Protein 8Q81 (pdb70)

Organism: Photorhabdus laumondii subsp. laumondii (strain DSM 15139 / CIP 105565 / TT01) (NCBI:txid243265)

Secondary structure (P-SEA, 3-state):
cccccccbbbbbcccbbbbbbbbccccccccccccccccccccccccccccccccbbbbbbcccbbbbbbbbccccbbbbccccccccccccccccccccccbbbbbbcccbbbbbbbbccccccccccccccccccccccccccccccccbbbbbccccbbbbbbbccccbbbbcccccccccccccccccccccccbbbbbbccccbbbbbbbccccccccccccccccccccccccccccccbbbbbbccccbbbbbbbccccbbbbcccccccccccccccccccccbbbbbbccccbbbbbbbbccccccccccccccccccccccccccccccccc

Nearest PDB structures (foldseek):
  6t96-assembly1_A  TM=9.972E-01  e=1.946E-55  Photorhabdus laumondii subsp. laumondii TTO1
  6rg2-assembly1_A  TM=9.698E-01  e=6.206E-44  Photorhabdus laumondii subsp. laumondii TTO1
  6fhx-assembly1_A  TM=9.721E-01  e=1.379E-43  Photorhabdus asymbiotica
  6rfz-assembly1_A  TM=9.717E-01  e=2.539E-43  Photorhabdus laumondii subsp. laumondii TTO1
  7b7c-assembly1_A  TM=9.743E-01  e=1.739E-41  Photorhabdus laumondii

B-factor: mean 17.18, std 6.63, range [10.1, 66.61]

Sequence (342 aa):
WTALSGVISSAANNADGRLEVFGVGTNNAVWHNWQTVPNTGSSWSGWHSLNEGATSKPAVHINSDGRLEVFVRGTDNALWHNWQTVPGAGWSGWQSLGGQITSNPVVYINSSDGRLEVFARGADNALWHIWQTAPHAGPWSNWQSLNGVLTSDPTVYVNASGRPEVFARSNDYSLWYIKQTASHTYPWTNWQSLSGVITSNPVVVISNSDGRLEVFARGSDNALWHIWQVAPNAGWTNWRSLSSGIITSDPAVHINADGRLEVFARGPDNALWHIWQTATSDAWSEWTSLSSGVITSAPTVAKNSDGWLEVFARGANNALCHIQQTTSSWSTWTSLGGNLIDASAIK

Solvent-accessible surface area: 13125 Å² total; per-residue (Å²): 194,67,15,47,8,9,6,0,14,24,16,50,5,66,84,10,24,0,4,0,0,0,2,7,91,88,73,2,3,76,8,1,63,0,61,82,52,55,21,39,99,51,30,35,30,47,89,40,16,98,75,26,6,39,0,49,2,13,13,48,46,3,64,54,10,30,0,4,0,0,5,34,4,107,74,58,6,0,74,11,2,53,1,74,85,73,29,50,41,59,40,30,45,92,58,24,28,34,94,3,37,0,5,3,34,20,12,51,13,108,77,5,48,0,5,0,0,0,37,2,77,93,60,7,0,72,4,4,54,4,67,38,59,69,41,47,100,36,22,133,45,82,38,11,99,28,72,4,35,4,14,2,16,19,80,61,7,53,65,30,82,1,2,0,0,2,13,14,102,74,89,11,0,72,29,5,50,30,43,77,47,184,103,152,62,29,38,123,46,98,54,22,68,20,87,2,8,2,33,5,35,7,9,20,10,90,75,17,28,0,3,0,0,0,27,3,84,78,62,6,0,70,1,3,25,3,95,39,65,62,36,46,41,20,98,33,96,56,22,71,24,85,4,37,0,13,8,14,17,46,41,14,63,115,29,77,0,8,0,0,0,37,2,88,84,61,6,0,66,10,5,69,18,63,32,107,82,64,34,39,18,145,46,53,50,25,70,21,96,2,37,0,3,5,20,19,9,49,5,65,70,21,69,0,0,0,0,1,34,2,80,110,55,5,0,23,5,6,25,29,51,114,109,70,46,42,107,56,69,70,23,27,39,75,4,51,31,16,6,22,24,136

Structure (mmCIF, N/CA/C/O backbone):
data_8Q81
#
_entry.id   8Q81
#
_cell.length_a   56.611
_cell.length_b   69.620
_cell.length_c   76.245
_cell.angle_alpha   90.000
_cell.angle_beta   90.000
_cell.angle_gamma   90.000
#
_symmetry.space_group_name_H-M   'P 21 21 21'
#
loop_
_entity.id
_entity.type
_entity.pdbx_description
1 polymer 'Photorhabdus luminescens subsp. laumondii TTO1 complete genome segment 3/17'
2 non-polymer 'methyl alpha-L-fucopyranoside'
3 non-polymer 1,2-ETHANEDIOL
4 non-polymer DI(HYDROXYETHYL)ETHER
5 water water
#
loop_
_atom_site.group_PDB
_atom_site.id
_atom_site.type_symbol
_atom_site.label_atom_id
_atom_site.label_alt_id
_atom_site.label_comp_id
_atom_site.label_asym_id
_atom_site.label_entity_id
_atom_site.label_seq_id
_atom_site.pdbx_PDB_ins_code
_atom_site.Cartn_x
_atom_site.Cartn_y
_atom_site.Cartn_z
_atom_site.occupancy
_atom_site.B_iso_or_equiv
_atom_site.auth_seq_id
_atom_site.auth_comp_id
_atom_site.auth_asym_id
_atom_site.auth_atom_id
_atom_site.pdbx_PDB_model_num
ATOM 1 N N . TRP A 1 30 ? 10.426 7.881 -27.352 1.000 33.394 30 TRP A N 1
ATOM 2 C CA . TRP A 1 30 ? 10.974 8.819 -26.329 1.000 34.807 30 TRP A CA 1
ATOM 3 C C . TRP A 1 30 ? 11.334 8.065 -25.054 1.000 32.705 30 TRP A C 1
ATOM 4 O O . TRP A 1 30 ? 10.871 8.409 -23.984 1.000 28.619 30 TRP A O 1
ATOM 15 N N . THR A 1 31 ? 12.197 7.054 -25.197 1.000 35.694 31 THR A N 1
ATOM 16 C CA . THR A 1 31 ? 12.625 6.190 -24.108 1.000 34.938 31 THR A CA 1
ATOM 17 C C . THR A 1 31 ? 14.123 6.411 -23.934 1.000 33.756 31 THR A C 1
ATOM 18 O O . THR A 1 31 ? 14.788 6.793 -24.898 1.000 39.238 31 THR A O 1
ATOM 22 N N . ALA A 1 32 ? 14.621 6.219 -22.703 1.000 25.575 32 ALA A N 1
ATOM 23 C CA . ALA A 1 32 ? 16.036 6.378 -22.396 1.000 24.062 32 ALA A CA 1
ATOM 24 C C . ALA A 1 32 ? 16.585 4.996 -22.038 1.000 19.670 32 ALA A C 1
ATOM 25 O O . ALA A 1 32 ? 15.838 4.072 -21.719 1.000 22.954 32 ALA A O 1
ATOM 27 N N . LEU A 1 33 ? 17.893 4.870 -22.056 1.000 20.386 33 LEU A N 1
ATOM 28 C CA . LEU A 1 33 ? 18.517 3.603 -21.736 1.000 17.441 33 LEU A CA 1
ATOM 29 C C . LEU A 1 33 ? 18.244 3.221 -20.267 1.000 15.059 33 LEU A C 1
ATOM 30 O O . LEU A 1 33 ? 18.362 4.013 -19.351 1.000 15.674 33 LEU A O 1
ATOM 35 N N . SER A 1 34 ? 17.725 1.995 -20.095 1.000 16.308 34 SER A N 1
ATOM 36 C CA . SER A 1 34 ? 17.393 1.403 -18.820 1.000 17.120 34 SER A CA 1
ATOM 37 C C . SER A 1 34 ? 18.647 0.951 -18.068 1.000 14.452 34 SER A C 1
ATOM 38 O O . SER A 1 34 ? 19.698 0.746 -18.670 1.000 13.381 34 SER A O 1
ATOM 41 N N . GLY A 1 35 ? 18.486 0.732 -16.758 1.000 14.300 35 GLY A N 1
ATOM 42 C CA . GLY A 1 35 ? 19.427 -0.111 -16.017 1.000 13.696 35 GLY A CA 1
ATOM 43 C C . GLY A 1 35 ? 19.374 -1.560 -16.494 1.000 13.510 35 GLY A C 1
ATOM 44 O O . GLY A 1 35 ? 18.377 -1.968 -17.089 1.000 14.107 35 GLY A O 1
ATOM 45 N N . VAL A 1 36 ? 20.445 -2.325 -16.238 1.000 12.942 36 VAL A N 1
ATOM 46 C CA . VAL A 1 36 ? 20.507 -3.718 -16.674 1.000 12.800 36 VAL A CA 1
ATOM 47 C C . VAL A 1 36 ? 20.556 -4.686 -15.507 1.000 12.172 36 VAL A C 1
ATOM 48 O O . VAL A 1 36 ? 20.662 -5.882 -15.745 1.000 12.414 36 VAL A O 1
ATOM 52 N N . ILE A 1 37 ? 20.550 -4.199 -14.253 1.000 11.379 37 ILE A N 1
ATOM 53 C CA . ILE A 1 37 ? 20.395 -5.093 -13.108 1.000 11.356 37 ILE A CA 1
ATOM 54 C C . ILE A 1 37 ? 19.369 -4.503 -12.145 1.000 12.669 37 ILE A C 1
ATOM 55 O O . ILE A 1 37 ? 18.999 -3.335 -12.221 1.000 13.707 37 ILE A O 1
ATOM 60 N N A SER A 1 38 ? 18.981 -5.353 -11.200 0.700 11.212 38 SER A N 1
ATOM 61 N N B SER A 1 38 ? 18.887 -5.350 -11.248 0.300 12.059 38 SER A N 1
ATOM 62 C CA A SER A 1 38 ? 18.256 -5.026 -9.990 0.700 10.118 38 SER A CA 1
ATOM 63 C CA B SER A 1 38 ? 18.346 -4.869 -9.998 0.300 11.670 38 SER A CA 1
ATOM 64 C C A SER A 1 38 ? 19.086 -5.524 -8.818 0.700 10.971 38 SER A C 1
ATOM 65 C C B SER A 1 38 ? 19.193 -5.430 -8.873 0.300 11.622 38 SER A C 1
ATOM 66 O O A SER A 1 38 ? 19.575 -6.656 -8.852 0.700 11.274 38 SER A O 1
ATOM 67 O O B SER A 1 38 ? 19.881 -6.434 -9.028 0.300 11.735 38 SER A O 1
ATOM 72 N N . ALA A 1 39 ? 19.188 -4.700 -7.766 1.000 11.089 39 ALA A N 1
ATOM 73 C CA . ALA A 1 39 ? 20.033 -5.027 -6.622 1.000 11.665 39 ALA A CA 1
ATOM 74 C C . ALA A 1 39 ? 19.181 -5.001 -5.384 1.000 12.501 39 ALA A C 1
ATOM 75 O O . ALA A 1 39 ? 18.250 -4.215 -5.275 1.000 14.252 39 ALA A O 1
ATOM 77 N N . ALA A 1 40 ? 19.609 -5.812 -4.416 1.000 11.998 40 ALA A N 1
ATOM 78 C CA . ALA A 1 40 ? 19.025 -5.770 -3.084 1.000 12.768 40 ALA A CA 1
ATOM 79 C C . ALA A 1 40 ? 20.077 -6.177 -2.075 1.000 12.337 40 ALA A C 1
ATOM 80 O O . ALA A 1 40 ? 20.965 -6.947 -2.406 1.000 13.590 40 ALA A O 1
ATOM 82 N N . ASN A 1 41 ? 19.845 -5.769 -0.813 1.000 12.970 41 ASN A N 1
ATOM 83 C CA . ASN A 1 41 ? 20.564 -6.370 0.291 1.000 12.528 41 ASN A CA 1
ATOM 84 C C . ASN A 1 41 ? 19.845 -7.627 0.780 1.000 12.449 41 ASN A C 1
ATOM 85 O O . ASN A 1 41 ? 18.649 -7.606 1.008 1.000 12.733 41 ASN A O 1
ATOM 90 N N . ASN A 1 42 ? 20.626 -8.681 1.018 1.000 11.767 42 ASN A N 1
ATOM 91 C CA . ASN A 1 42 ? 20.195 -9.821 1.811 1.000 11.997 42 ASN A CA 1
ATOM 92 C C . ASN A 1 42 ? 19.930 -9.358 3.246 1.000 12.935 42 ASN A C 1
ATOM 93 O O . ASN A 1 42 ? 20.307 -8.272 3.643 1.000 14.423 42 ASN A O 1
ATOM 98 N N . ALA A 1 43 ? 19.275 -10.216 3.995 1.000 14.281 43 ALA A N 1
ATOM 99 C CA . ALA A 1 43 ? 18.924 -9.931 5.371 1.000 15.425 43 ALA A CA 1
ATOM 100 C C . ALA A 1 43 ? 20.171 -9.578 6.175 1.000 16.045 43 ALA A C 1
ATOM 101 O O . ALA A 1 43 ? 20.118 -8.739 7.088 1.000 18.742 43 ALA A O 1
ATOM 103 N N . ASP A 1 44 ? 21.281 -10.234 5.856 1.000 13.972 44 ASP A N 1
ATOM 104 C CA . ASP A 1 44 ? 22.553 -10.025 6.552 1.000 15.794 44 ASP A CA 1
ATOM 105 C C . ASP A 1 44 ? 23.351 -8.840 5.998 1.000 16.904 44 ASP A C 1
ATOM 106 O O . ASP A 1 44 ? 24.455 -8.598 6.479 1.000 18.348 44 ASP A O 1
ATOM 111 N N . GLY A 1 45 ? 22.813 -8.095 5.022 1.000 14.411 45 GLY A N 1
ATOM 112 C CA . GLY A 1 45 ? 23.499 -6.923 4.483 1.000 14.535 45 GLY A CA 1
ATOM 113 C C . GLY A 1 45 ? 24.161 -7.135 3.126 1.000 14.836 45 GLY A C 1
ATOM 114 O O . GLY A 1 45 ? 24.461 -6.136 2.480 1.000 14.899 45 GLY A O 1
ATOM 115 N N . ARG A 1 46 ? 24.470 -8.376 2.729 1.000 13.324 46 ARG A N 1
ATOM 116 C CA . ARG A 1 46 ? 25.240 -8.594 1.504 1.000 12.823 46 ARG A CA 1
ATOM 117 C C . ARG A 1 46 ? 24.415 -8.181 0.288 1.000 13.039 46 ARG A C 1
ATOM 118 O O . ARG A 1 46 ? 23.306 -8.642 0.092 1.000 12.742 46 ARG A O 1
ATOM 126 N N . LEU A 1 47 ? 24.998 -7.362 -0.561 1.000 12.151 47 LEU A N 1
ATOM 127 C CA . LEU A 1 47 ? 24.348 -7.000 -1.808 1.000 12.071 47 LEU A CA 1
ATOM 128 C C . LEU A 1 47 ? 24.345 -8.175 -2.754 1.000 12.107 47 LEU A C 1
ATOM 129 O O . LEU A 1 47 ? 25.247 -9.021 -2.800 1.000 11.828 47 LEU A O 1
ATOM 134 N N . GLU A 1 48 ? 23.273 -8.200 -3.559 1.000 10.769 48 GLU A N 1
ATOM 135 C CA . GLU A 1 48 ? 23.096 -9.221 -4.586 1.000 11.333 48 GLU A CA 1
ATOM 136 C C . GLU A 1 48 ? 22.452 -8.568 -5.797 1.000 11.208 48 GLU A C 1
ATOM 137 O O . GLU A 1 48 ? 21.481 -7.790 -5.654 1.000 11.454 48 GLU A O 1
ATOM 143 N N . VAL A 1 49 ? 22.962 -8.916 -6.985 1.000 10.680 49 VAL A N 1
ATOM 144 C CA . VAL A 1 49 ? 22.493 -8.309 -8.211 1.000 11.078 49 VAL A CA 1
ATOM 145 C C . VAL A 1 49 ? 21.955 -9.362 -9.148 1.000 11.029 49 VAL A C 1
ATOM 146 O O . VAL A 1 49 ? 22.419 -10.503 -9.185 1.000 11.478 49 VAL A O 1
ATOM 150 N N . PHE A 1 50 ? 20.960 -8.943 -9.926 1.000 11.238 50 PHE A N 1
ATOM 151 C CA . PHE A 1 50 ? 20.246 -9.806 -10.856 1.000 11.297 50 PHE A CA 1
ATOM 152 C C . PHE A 1 50 ? 20.214 -9.106 -12.205 1.000 12.052 50 PHE A C 1
ATOM 153 O O . PHE A 1 50 ? 19.788 -7.959 -12.258 1.000 11.696 50 PHE A O 1
ATOM 161 N N . GLY A 1 51 ? 20.578 -9.828 -13.275 1.000 10.613 51 GLY A N 1
ATOM 162 C CA . GLY A 1 51 ? 20.523 -9.286 -14.623 1.000 11.235 51 GLY A CA 1
ATOM 163 C C . GLY A 1 51 ? 20.266 -10.398 -15.626 1.000 11.126 51 GLY A C 1
ATOM 164 O O . GLY A 1 51 ? 20.263 -11.563 -15.265 1.000 14.024 51 GLY A O 1
ATOM 165 N N . VAL A 1 52 ? 20.039 -10.041 -16.883 1.000 10.440 52 VAL A N 1
ATOM 166 C CA . VAL A 1 52 ? 19.809 -11.001 -17.937 1.000 11.273 52 VAL A CA 1
ATOM 167 C C . VAL A 1 52 ? 21.098 -11.184 -18.736 1.000 12.325 52 VAL A C 1
ATOM 168 O O . VAL A 1 52 ? 21.700 -10.207 -19.205 1.000 11.379 52 VAL A O 1
ATOM 172 N N . GLY A 1 53 ? 21.514 -12.453 -18.845 1.000 12.426 53 GLY A N 1
ATOM 173 C CA . GLY A 1 53 ? 22.722 -12.790 -19.564 1.000 12.406 53 GLY A CA 1
ATOM 174 C C . GLY A 1 53 ? 22.487 -12.927 -21.066 1.000 12.268 53 GLY A C 1
ATOM 175 O O . GLY A 1 53 ? 21.360 -12.917 -21.519 1.000 13.069 53 GLY A O 1
ATOM 176 N N . THR A 1 54 ? 23.579 -13.172 -21.795 1.000 12.724 54 THR A N 1
ATOM 177 C CA . THR A 1 54 ? 23.548 -13.277 -23.236 1.000 12.624 54 THR A CA 1
ATOM 178 C C . THR A 1 54 ? 22.698 -14.471 -23.690 1.000 12.927 54 THR A C 1
ATOM 179 O O . THR A 1 54 ? 22.244 -14.487 -24.834 1.000 15.268 54 THR A O 1
ATOM 183 N N . ASN A 1 55 ? 22.547 -15.491 -22.850 1.000 12.567 55 ASN A N 1
ATOM 184 C CA . ASN A 1 55 ? 21.683 -16.633 -23.131 1.000 12.724 55 ASN A CA 1
ATOM 185 C C . ASN A 1 55 ? 20.228 -16.432 -22.722 1.000 13.297 55 ASN A C 1
ATOM 186 O O . ASN A 1 55 ? 19.453 -17.384 -22.762 1.000 14.132 55 ASN A O 1
ATOM 191 N N . ASN A 1 56 ? 19.866 -15.193 -22.358 1.000 12.876 56 ASN A N 1
ATOM 192 C CA . ASN A 1 56 ? 18.496 -14.816 -22.032 1.000 14.101 56 ASN A CA 1
ATOM 193 C C . ASN A 1 56 ? 18.025 -15.345 -20.687 1.000 16.411 56 ASN A C 1
ATOM 194 O O . ASN A 1 56 ? 16.855 -15.188 -20.391 1.000 17.556 56 ASN A O 1
ATOM 199 N N . ALA A 1 57 ? 18.897 -15.917 -19.862 1.000 12.521 57 ALA A N 1
ATOM 200 C CA . ALA A 1 57 ? 18.531 -16.330 -18.520 1.000 13.893 57 ALA A CA 1
ATOM 201 C C . ALA A 1 57 ? 18.849 -15.214 -17.556 1.000 11.909 57 ALA A C 1
ATOM 202 O O . ALA A 1 57 ? 19.762 -14.426 -17.773 1.000 11.076 57 ALA A O 1
ATOM 204 N N . VAL A 1 58 ? 18.140 -15.236 -16.421 1.000 13.272 58 VAL A N 1
ATOM 205 C CA . VAL A 1 58 ? 18.473 -14.399 -15.285 1.000 12.785 58 VAL A CA 1
ATOM 206 C C . VAL A 1 58 ? 19.671 -15.025 -14.580 1.000 12.840 58 VAL A C 1
ATOM 207 O O . VAL A 1 58 ? 19.623 -16.203 -14.250 1.000 13.374 58 VAL A O 1
ATOM 211 N N . TRP A 1 59 ? 20.732 -14.223 -14.392 1.000 10.804 59 TRP A N 1
ATOM 212 C CA . TRP A 1 59 ? 21.854 -14.611 -13.555 1.000 12.304 59 TRP A CA 1
ATOM 213 C C . TRP A 1 59 ? 21.956 -13.688 -12.351 1.000 12.364 59 TRP A C 1
ATOM 214 O O . TRP A 1 59 ? 21.441 -12.571 -12.330 1.000 11.976 59 TRP A O 1
ATOM 225 N N . HIS A 1 60 ? 22.682 -14.131 -11.314 1.000 11.846 60 HIS A N 1
ATOM 226 C CA . HIS A 1 60 ? 22.879 -13.332 -10.120 1.000 11.775 60 HIS A CA 1
ATOM 227 C C . HIS A 1 60 ? 24.295 -13.512 -9.592 1.000 11.223 60 HIS A C 1
ATOM 228 O O . HIS A 1 60 ? 25.001 -14.444 -9.962 1.000 11.831 60 HIS A O 1
ATOM 235 N N . ASN A 1 61 ? 24.721 -12.536 -8.787 1.000 11.833 61 ASN A N 1
ATOM 236 C CA . ASN A 1 61 ? 26.072 -12.394 -8.253 1.000 12.517 61 ASN A CA 1
ATOM 237 C C . ASN A 1 61 ? 25.920 -11.671 -6.928 1.000 11.544 61 ASN A C 1
ATOM 238 O O . ASN A 1 61 ? 25.067 -10.783 -6.840 1.000 12.131 61 ASN A O 1
ATOM 243 N N . TRP A 1 62 ? 26.644 -12.092 -5.882 1.000 11.519 62 TRP A N 1
ATOM 244 C CA . TRP A 1 62 ? 26.474 -11.515 -4.561 1.000 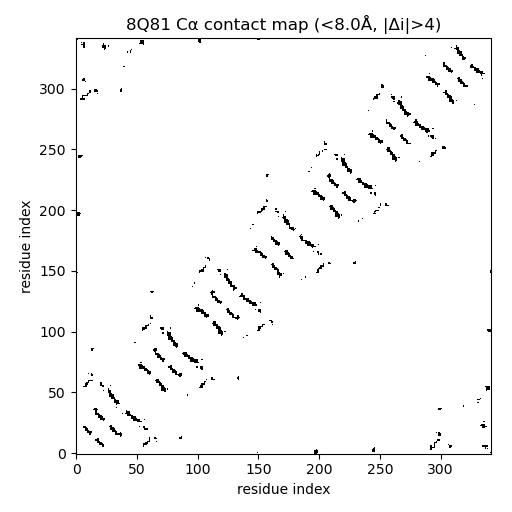12.351 62 TRP A CA 1
ATOM 245 C C . TRP A 1 62 ? 27.815 -11.285 -3.883 1.000 12.466 62 TRP A C 1
ATOM 246 O O . TRP A 1 62 ? 28.774 -12.014 -4.079 1.000 12.896 62 TRP A O 1
ATOM 257 N N . GLN A 1 63 ? 27.802 -10.312 -2.995 1.000 12.207 63 GLN A N 1
ATOM 258 C CA . GLN A 1 63 ? 28.885 -10.167 -2.038 1.000 13.292 63 GLN A CA 1
ATOM 259 C C . GLN A 1 63 ? 28.883 -11.404 -1.155 1.000 14.397 63 GLN A C 1
ATOM 260 O O . GLN A 1 63 ? 27.823 -11.830 -0.677 1.000 14.262 63 GLN A O 1
ATOM 266 N N . THR A 1 64 ? 30.106 -11.920 -0.894 1.000 15.255 64 THR A N 1
ATOM 267 C CA . THR A 1 64 ? 30.244 -13.057 0.011 1.000 16.572 64 THR A CA 1
ATOM 268 C C . THR A 1 64 ? 30.274 -12.634 1.489 1.000 18.210 64 THR A C 1
ATOM 269 O O . THR A 1 64 ? 30.019 -13.467 2.341 1.000 19.610 64 THR A O 1
ATOM 273 N N . VAL A 1 65 ? 30.535 -11.360 1.773 1.000 20.281 65 VAL A N 1
ATOM 274 C CA . VAL A 1 65 ? 30.389 -10.768 3.110 1.000 21.014 65 VAL A CA 1
ATOM 275 C C . VAL A 1 65 ? 29.965 -9.319 2.934 1.000 21.471 65 VAL A C 1
ATOM 276 O O . VAL A 1 65 ? 30.244 -8.685 1.927 1.000 21.299 65 VAL A O 1
ATOM 280 N N . PRO A 1 66 ? 29.273 -8.725 3.898 1.000 21.283 66 PRO A N 1
ATOM 281 C CA . PRO A 1 66 ? 28.798 -7.350 3.700 1.000 21.210 66 PRO A CA 1
ATOM 282 C C . PRO A 1 66 ? 29.957 -6.360 3.516 1.000 21.969 66 PRO A C 1
ATOM 283 O O . PRO A 1 66 ? 31.056 -6.611 3.998 1.000 23.027 66 PRO A O 1
ATOM 287 N N . ASN A 1 67 ? 29.719 -5.277 2.747 1.000 20.168 67 ASN A N 1
ATOM 288 C CA . ASN A 1 67 ? 30.575 -4.098 2.670 1.000 22.598 67 ASN A CA 1
ATOM 289 C C . ASN A 1 67 ? 31.843 -4.280 1.826 1.000 22.326 67 ASN A C 1
ATOM 290 O O . ASN A 1 67 ? 32.622 -3.332 1.681 1.000 24.827 67 ASN A O 1
ATOM 295 N N . THR A 1 68 ? 32.110 -5.487 1.327 1.000 22.020 68 THR A N 1
ATOM 296 C CA . THR A 1 68 ? 33.348 -5.775 0.604 1.000 21.770 68 THR A CA 1
ATOM 297 C C . THR A 1 68 ? 33.444 -4.901 -0.653 1.000 24.693 68 THR A C 1
ATOM 298 O O . THR A 1 68 ? 32.424 -4.580 -1.253 1.000 24.800 68 THR A O 1
ATOM 302 N N . GLY A 1 69 ? 34.678 -4.577 -1.067 1.000 25.536 69 GLY A N 1
ATOM 303 C CA . GLY A 1 69 ? 34.953 -3.988 -2.370 1.000 27.963 69 GLY A CA 1
ATOM 304 C C . GLY A 1 69 ? 35.008 -4.997 -3.512 1.000 27.574 69 GLY A C 1
ATOM 305 O O . GLY A 1 69 ? 34.654 -4.660 -4.650 1.000 36.851 69 GLY A O 1
ATOM 306 N N . SER A 1 70 ? 35.499 -6.220 -3.271 1.000 25.988 70 SER A N 1
ATOM 307 C CA . SER A 1 70 ? 35.870 -7.085 -4.377 1.000 25.966 70 SER A CA 1
ATOM 308 C C . SER A 1 70 ? 35.491 -8.553 -4.167 1.000 23.078 70 SER A C 1
ATOM 309 O O . SER A 1 70 ? 35.568 -9.329 -5.125 1.000 25.081 70 SER A O 1
ATOM 312 N N . SER A 1 71 ? 35.001 -8.943 -2.978 1.000 21.772 71 SER A N 1
ATOM 313 C CA . SER A 1 71 ? 34.762 -10.353 -2.734 1.000 18.677 71 SER A CA 1
ATOM 314 C C . SER A 1 71 ? 33.320 -10.705 -3.112 1.000 16.698 71 SER A C 1
ATOM 315 O O . SER A 1 71 ? 32.393 -10.646 -2.280 1.000 16.143 71 SER A O 1
ATOM 318 N N . TRP A 1 72 ? 33.177 -11.058 -4.384 1.000 15.135 72 TRP A N 1
ATOM 319 C CA . TRP A 1 72 ? 31.901 -11.489 -4.920 1.000 14.361 72 TRP A CA 1
ATOM 320 C C . TRP A 1 72 ? 31.926 -12.974 -5.278 1.000 14.668 72 TRP A C 1
ATOM 321 O O . TRP A 1 72 ? 32.977 -13.576 -5.529 1.000 15.275 72 TRP A O 1
ATOM 332 N N . SER A 1 73 ? 30.732 -13.581 -5.333 1.000 13.407 73 SER A N 1
ATOM 333 C CA . SER A 1 73 ? 30.557 -14.973 -5.663 1.000 12.973 73 SER A CA 1
ATOM 334 C C . SER A 1 73 ? 30.959 -15.328 -7.088 1.000 14.197 73 SER A C 1
ATOM 335 O O . SER A 1 73 ? 31.344 -16.470 -7.359 1.000 17.679 73 SER A O 1
ATOM 338 N N . GLY A 1 74 ? 30.848 -14.381 -7.987 1.000 13.654 74 GLY A N 1
ATOM 339 C CA . GLY A 1 74 ? 30.780 -14.660 -9.403 1.000 15.043 74 GLY A CA 1
ATOM 340 C C . GLY A 1 74 ? 29.352 -15.030 -9.799 1.000 14.425 74 GLY A C 1
ATOM 341 O O . GLY A 1 74 ? 28.489 -15.237 -8.954 1.000 15.403 74 GLY A O 1
ATOM 342 N N . TRP A 1 75 ? 29.142 -15.072 -11.120 1.000 13.947 75 TRP A N 1
ATOM 343 C CA . TRP A 1 75 ? 27.812 -15.185 -11.693 1.000 12.631 75 TRP A CA 1
ATOM 344 C C . TRP A 1 75 ? 27.308 -16.628 -11.687 1.000 14.034 75 TRP A C 1
ATOM 345 O O . TRP A 1 75 ? 27.994 -17.524 -12.146 1.000 15.189 75 TRP A O 1
ATOM 356 N N . HIS A 1 76 ? 26.056 -16.779 -11.259 1.000 12.807 76 HIS A N 1
ATOM 357 C CA . HIS A 1 76 ? 25.361 -18.053 -11.186 1.000 13.284 76 HIS A CA 1
ATOM 358 C C . HIS A 1 76 ? 24.031 -17.904 -11.905 1.000 11.922 76 HIS A C 1
ATOM 359 O O . HIS A 1 76 ? 23.365 -16.867 -11.811 1.000 13.033 76 HIS A O 1
ATOM 366 N N . SER A 1 77 ? 23.612 -18.930 -12.634 1.000 12.612 77 SER A N 1
ATOM 367 C CA . SER A 1 77 ? 22.413 -18.861 -13.448 1.000 12.899 77 SER A CA 1
ATOM 368 C C . SER A 1 77 ? 21.194 -19.294 -12.646 1.000 13.778 77 SER A C 1
ATOM 369 O O . SER A 1 77 ? 21.269 -20.250 -11.869 1.000 14.088 77 SER A O 1
ATOM 372 N N . LEU A 1 78 ? 20.066 -18.599 -12.864 1.000 12.073 78 LEU A N 1
ATOM 373 C CA . LEU A 1 78 ? 18.799 -19.086 -12.386 1.000 13.507 78 LEU A CA 1
ATOM 374 C C . LEU A 1 78 ? 18.000 -19.776 -13.490 1.000 15.658 78 LEU A C 1
ATOM 375 O O . LEU A 1 78 ? 16.848 -20.121 -13.253 1.000 16.855 78 LEU A O 1
ATOM 380 N N . ASN A 1 79 ? 18.577 -19.955 -14.685 1.000 15.468 79 ASN A N 1
ATOM 381 C CA . ASN A 1 79 ? 17.993 -20.708 -15.791 1.000 19.806 79 ASN A CA 1
ATOM 382 C C . ASN A 1 79 ? 16.702 -20.132 -16.360 1.000 24.784 79 ASN A C 1
ATOM 383 O O 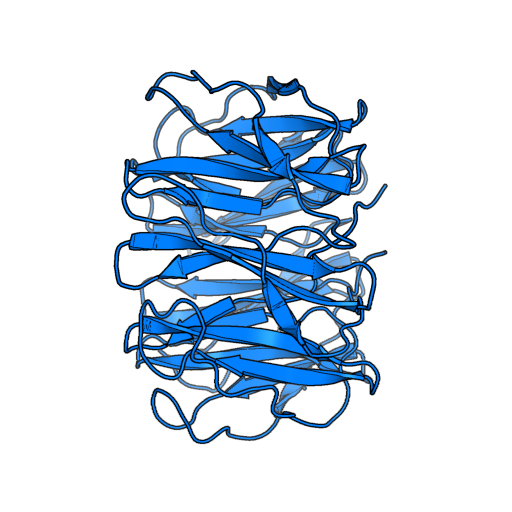. ASN A 1 79 ? 16.194 -19.144 -15.885 1.000 23.399 79 ASN A O 1
ATOM 388 N N . GLU A 1 80 ? 16.219 -20.800 -17.418 1.000 28.103 80 GLU A N 1
ATOM 389 C CA . GLU A 1 80 ? 14.999 -20.441 -18.132 1.000 30.555 80 GLU A CA 1
ATOM 390 C C . GLU A 1 80 ? 15.271 -19.120 -18.861 1.000 31.225 80 GLU A C 1
ATOM 391 O O . GLU A 1 80 ? 16.429 -18.809 -19.157 1.000 32.071 80 GLU A O 1
ATOM 393 N N . GLY A 1 81 ? 14.213 -18.360 -19.148 1.000 27.317 81 GLY A N 1
ATOM 394 C CA . GLY A 1 81 ? 14.252 -17.393 -20.227 1.000 22.489 81 GLY A CA 1
ATOM 395 C C . GLY A 1 81 ? 13.487 -16.146 -19.808 1.000 22.498 81 GLY A C 1
ATOM 396 O O . GLY A 1 81 ? 12.309 -16.246 -19.473 1.000 24.159 81 GLY A O 1
ATOM 397 N N . ALA A 1 82 ? 14.161 -15.003 -19.878 1.000 16.461 82 ALA A N 1
ATOM 398 C CA . ALA A 1 82 ? 13.672 -13.702 -19.427 1.000 15.142 82 ALA A CA 1
ATOM 399 C C . ALA A 1 82 ? 13.434 -12.784 -20.625 1.000 13.784 82 ALA A C 1
ATOM 400 O O . ALA A 1 82 ? 14.168 -12.830 -21.634 1.000 16.373 82 ALA A O 1
ATOM 402 N N . THR A 1 83 ? 12.386 -11.969 -20.545 1.000 13.175 83 THR A N 1
ATOM 403 C CA . THR A 1 83 ? 12.060 -11.008 -21.590 1.000 12.958 83 THR A CA 1
ATOM 404 C C . THR A 1 83 ? 11.735 -9.645 -20.986 1.000 11.986 83 THR A C 1
ATOM 405 O O . THR A 1 83 ? 11.123 -8.790 -21.617 1.000 13.815 83 THR A O 1
ATOM 409 N N . SER A 1 84 ? 12.217 -9.399 -19.758 1.000 12.497 84 SER A N 1
ATOM 410 C CA . SER A 1 84 ? 12.211 -8.064 -19.187 1.000 12.067 84 SER A CA 1
ATOM 411 C C . SER A 1 84 ? 13.431 -7.893 -18.298 1.000 11.019 84 SER A C 1
ATOM 412 O O . SER A 1 84 ? 14.154 -8.843 -18.027 1.000 11.021 84 SER A O 1
ATOM 415 N N . LYS A 1 85 ? 13.647 -6.656 -17.853 1.000 11.903 85 LYS A N 1
ATOM 416 C CA . LYS A 1 85 ? 14.560 -6.422 -16.758 1.000 12.525 85 LYS A CA 1
ATOM 417 C C . LYS A 1 85 ? 13.981 -7.112 -15.534 1.000 12.443 85 LYS A C 1
ATOM 418 O O . LYS A 1 85 ? 12.782 -7.067 -15.261 1.000 11.713 85 LYS A O 1
ATOM 424 N N . PRO A 1 86 ? 14.813 -7.830 -14.762 1.000 11.624 86 PRO A N 1
ATOM 425 C CA . PRO A 1 86 ? 14.351 -8.388 -13.499 1.000 11.610 86 PRO A CA 1
ATOM 426 C C . PRO A 1 86 ? 14.226 -7.355 -12.409 1.000 11.973 86 PRO A C 1
ATOM 427 O O . PRO A 1 86 ? 14.851 -6.308 -12.491 1.000 13.399 86 PRO A O 1
ATOM 431 N N . ALA A 1 87 ? 13.429 -7.698 -11.407 1.000 10.816 87 ALA A N 1
ATOM 432 C CA . ALA A 1 87 ? 13.262 -6.882 -10.219 1.000 10.292 87 ALA A CA 1
ATOM 433 C C . ALA A 1 87 ? 13.316 -7.741 -8.975 1.000 11.019 87 ALA A C 1
ATOM 434 O O . ALA A 1 87 ? 12.670 -8.758 -8.937 1.000 12.004 87 ALA A O 1
ATOM 436 N N . VAL A 1 88 ? 14.135 -7.352 -8.006 1.000 12.085 88 VAL A N 1
ATOM 437 C CA . VAL A 1 88 ? 14.248 -8.103 -6.755 1.000 12.290 88 VAL A CA 1
ATOM 438 C C . VAL A 1 88 ? 13.816 -7.253 -5.579 1.000 11.697 88 VAL A C 1
ATOM 439 O O . VAL A 1 88 ? 14.026 -6.037 -5.551 1.000 12.528 88 VAL A O 1
ATOM 443 N N . HIS A 1 89 ? 13.213 -7.936 -4.590 1.000 11.452 89 HIS A N 1
ATOM 444 C CA . HIS A 1 89 ? 12.887 -7.305 -3.329 1.000 12.153 89 HIS A CA 1
ATOM 445 C C . HIS A 1 89 ? 13.038 -8.357 -2.233 1.000 12.125 89 HIS A C 1
ATOM 446 O O . HIS A 1 89 ? 12.714 -9.522 -2.443 1.000 12.154 89 HIS A O 1
ATOM 453 N N . ILE A 1 90 ? 13.444 -7.933 -1.024 1.000 14.776 90 ILE A N 1
ATOM 454 C CA . ILE A 1 90 ? 13.462 -8.843 0.103 1.000 14.007 90 ILE A CA 1
ATOM 455 C C . ILE A 1 90 ? 12.038 -8.960 0.636 1.000 13.725 90 ILE A C 1
ATOM 456 O O . ILE A 1 90 ? 11.267 -8.011 0.639 1.000 13.302 90 ILE A O 1
ATOM 461 N N . ASN A 1 91 ? 11.700 -10.153 1.089 1.000 12.999 91 ASN A N 1
ATOM 462 C CA . ASN A 1 91 ? 10.510 -10.350 1.903 1.000 13.985 91 ASN A CA 1
ATOM 463 C C . ASN A 1 91 ? 10.749 -9.932 3.358 1.000 14.291 91 ASN A C 1
ATOM 464 O O . ASN A 1 91 ? 11.873 -9.749 3.793 1.000 15.751 91 ASN A O 1
ATOM 469 N N . SER A 1 92 ? 9.642 -9.788 4.086 1.000 15.178 92 SER A N 1
ATOM 470 C CA . SER A 1 92 ? 9.672 -9.335 5.475 1.000 16.391 92 SER A CA 1
ATOM 471 C C . SER A 1 92 ? 10.228 -10.426 6.396 1.000 18.135 92 SER A C 1
ATOM 472 O O . SER A 1 92 ? 10.456 -10.134 7.566 1.000 23.478 92 SER A O 1
ATOM 475 N N . ASP A 1 93 ? 10.450 -11.639 5.892 1.000 15.644 93 ASP A N 1
ATOM 476 C CA . ASP A 1 93 ? 11.136 -12.708 6.646 1.000 15.865 93 ASP A CA 1
ATOM 477 C C . ASP A 1 93 ? 12.606 -12.899 6.232 1.000 17.183 93 ASP A C 1
ATOM 478 O O . ASP A 1 93 ? 13.240 -13.896 6.598 1.000 17.101 93 ASP A O 1
ATOM 483 N N . GLY A 1 94 ? 13.121 -11.986 5.394 1.000 15.727 94 GLY A N 1
ATOM 484 C CA . GLY A 1 94 ? 14.526 -12.009 5.006 1.000 15.463 94 GLY A CA 1
ATOM 485 C C . GLY A 1 94 ? 14.869 -12.705 3.690 1.000 15.466 94 GLY A C 1
ATOM 486 O O . GLY A 1 94 ? 16.056 -12.722 3.345 1.000 15.202 94 GLY A O 1
ATOM 487 N N . ARG A 1 95 ? 13.915 -13.373 3.030 1.000 13.046 95 ARG A N 1
ATOM 488 C CA . ARG A 1 95 ? 14.169 -14.082 1.790 1.000 13.236 95 ARG A CA 1
ATOM 489 C C . ARG A 1 95 ? 14.086 -13.149 0.580 1.000 12.485 95 ARG A C 1
ATOM 490 O O . ARG A 1 95 ? 13.056 -12.507 0.349 1.000 13.615 95 ARG A O 1
AT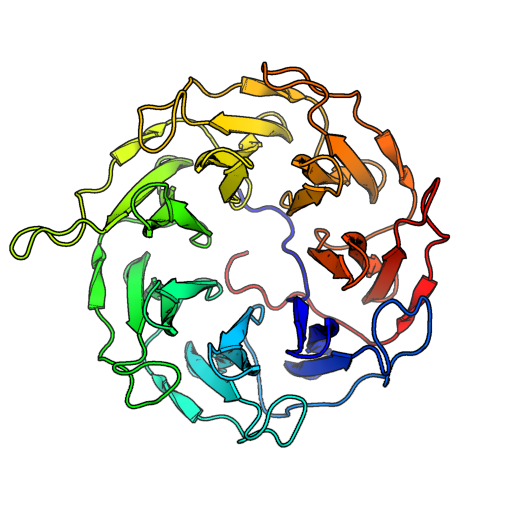OM 498 N N . LEU A 1 96 ? 15.127 -13.142 -0.249 1.000 11.669 96 LEU A N 1
ATOM 499 C CA . LEU A 1 96 ? 15.029 -12.393 -1.492 1.000 12.225 96 LEU A CA 1
ATOM 500 C C . LEU A 1 96 ? 14.073 -13.086 -2.453 1.000 12.025 96 LEU A C 1
ATOM 501 O O . LEU A 1 96 ? 13.997 -14.299 -2.493 1.000 12.377 96 LEU A O 1
ATOM 506 N N . GLU A 1 97 ? 13.450 -12.297 -3.342 1.000 11.980 97 GLU A N 1
ATOM 507 C CA . GLU A 1 97 ? 12.520 -12.815 -4.328 1.000 11.477 97 GLU A CA 1
ATOM 508 C C . GLU A 1 97 ? 12.664 -11.953 -5.589 1.000 11.151 97 GLU A C 1
ATOM 509 O O . GLU A 1 97 ? 12.605 -10.719 -5.539 1.000 10.625 97 GLU A O 1
ATOM 515 N N . VAL A 1 98 ? 12.881 -12.620 -6.701 1.000 11.343 98 VAL A N 1
ATOM 516 C CA . VAL A 1 98 ? 13.095 -11.968 -7.979 1.000 11.347 98 VAL A CA 1
ATOM 517 C C . VAL A 1 98 ? 11.929 -12.238 -8.929 1.000 11.245 98 VAL A C 1
ATOM 518 O O . VAL A 1 98 ? 11.363 -13.326 -8.954 1.000 10.452 98 VAL A O 1
ATOM 522 N N . PHE A 1 99 ? 11.614 -11.215 -9.719 1.000 11.395 99 PHE A N 1
ATOM 523 C CA . PHE A 1 99 ? 10.484 -11.203 -10.615 1.000 11.058 99 PHE A CA 1
ATOM 524 C C . PHE A 1 99 ? 11.020 -10.889 -12.016 1.000 12.341 99 PHE A C 1
ATOM 525 O O . PHE A 1 99 ? 11.854 -9.981 -12.177 1.000 12.340 99 PHE A O 1
ATOM 533 N N . VAL A 1 100 ? 10.440 -11.502 -13.057 1.000 11.301 100 VAL A N 1
ATOM 534 C CA . VAL A 1 100 ? 10.809 -11.170 -14.433 1.000 11.744 100 VAL A CA 1
ATOM 535 C C . VAL A 1 100 ? 9.677 -11.588 -15.340 1.000 11.242 100 VAL A C 1
ATOM 536 O O . VAL A 1 100 ? 8.936 -12.541 -15.058 1.000 12.485 100 VAL A O 1
ATOM 540 N N . ARG A 1 101 ? 9.591 -10.941 -16.509 1.000 10.740 101 ARG A N 1
ATOM 541 C CA . ARG A 1 101 ? 8.695 -11.457 -17.529 1.000 10.732 101 ARG A CA 1
ATOM 542 C C . ARG A 1 101 ? 9.323 -12.651 -18.222 1.000 10.736 101 ARG A C 1
ATOM 543 O O . ARG A 1 101 ? 10.526 -12.681 -18.459 1.000 11.940 101 ARG A O 1
ATOM 551 N N . GLY A 1 102 ? 8.509 -13.667 -18.514 1.000 11.899 102 GLY A N 1
ATOM 552 C CA . GLY A 1 102 ? 8.974 -14.884 -19.169 1.000 12.820 102 GLY A CA 1
ATOM 553 C C . GLY A 1 102 ? 8.754 -14.823 -20.668 1.000 12.127 102 GLY A C 1
ATOM 554 O O . GLY A 1 102 ? 8.226 -13.856 -21.212 1.000 12.689 102 GLY A O 1
ATOM 555 N N . THR A 1 103 ? 9.079 -15.931 -21.343 1.000 13.840 103 THR A N 1
ATOM 556 C CA . THR A 1 103 ? 8.940 -15.948 -22.801 1.000 14.287 103 THR A CA 1
ATOM 557 C C . THR A 1 103 ? 7.469 -16.046 -23.226 1.000 14.313 103 THR A C 1
ATOM 558 O O . THR A 1 103 ? 7.157 -15.784 -24.384 1.000 17.360 103 THR A O 1
ATOM 562 N N . ASP A 1 104 ? 6.575 -16.386 -22.294 1.000 13.820 104 ASP A N 1
ATOM 563 C CA . ASP A 1 104 ? 5.144 -16.335 -22.502 1.000 13.570 104 ASP A CA 1
ATOM 564 C C . ASP A 1 104 ? 4.499 -14.980 -22.227 1.000 11.932 104 ASP A C 1
ATOM 565 O O . ASP A 1 104 ? 3.279 -14.844 -22.339 1.000 13.645 104 ASP A O 1
ATOM 570 N N . ASN A 1 105 ? 5.319 -13.978 -21.851 1.000 12.760 105 ASN A N 1
ATOM 571 C CA . ASN A 1 105 ? 4.905 -12.637 -21.455 1.000 13.045 105 ASN A CA 1
ATOM 572 C C . ASN A 1 105 ? 4.144 -12.590 -20.128 1.000 12.501 105 ASN A C 1
ATOM 573 O O . ASN A 1 105 ? 3.613 -11.546 -19.773 1.000 13.001 105 ASN A O 1
ATOM 578 N N . ALA A 1 106 ? 4.097 -13.693 -19.393 1.000 11.636 106 ALA A N 1
ATOM 579 C CA . ALA A 1 106 ? 3.613 -13.715 -18.028 1.000 11.572 106 ALA A CA 1
ATOM 580 C C . ALA A 1 106 ? 4.672 -13.192 -17.073 1.000 11.828 106 ALA A C 1
ATOM 581 O O . ALA A 1 106 ? 5.847 -13.175 -17.412 1.000 12.617 106 ALA A O 1
ATOM 583 N N . LEU A 1 107 ? 4.230 -12.857 -15.836 1.000 11.170 107 LEU A N 1
ATOM 584 C CA . LEU A 1 107 ? 5.132 -12.566 -14.734 1.000 11.993 107 LEU A CA 1
ATOM 585 C C . LEU A 1 107 ? 5.547 -13.860 -14.063 1.000 11.828 107 LEU A C 1
ATOM 586 O O . LEU A 1 107 ? 4.694 -14.676 -13.725 1.000 12.775 107 LEU A O 1
ATOM 591 N N . TRP A 1 108 ? 6.850 -14.054 -13.881 1.000 11.246 108 TRP A N 1
ATOM 592 C CA . TRP A 1 108 ? 7.403 -15.191 -13.180 1.000 11.302 108 TRP A CA 1
ATOM 593 C C . TRP A 1 108 ? 8.176 -14.755 -11.951 1.000 12.381 108 TRP A C 1
ATOM 594 O O . TRP A 1 108 ? 8.689 -13.620 -11.885 1.000 10.922 108 TRP A O 1
ATOM 605 N N . HIS A 1 109 ? 8.304 -15.637 -10.953 1.000 11.569 109 HIS A N 1
ATOM 606 C CA . HIS A 1 109 ? 9.100 -15.294 -9.789 1.000 11.452 109 HIS A CA 1
ATOM 607 C C . HIS A 1 109 ? 9.802 -16.531 -9.222 1.000 12.417 109 HIS A C 1
ATOM 608 O O . HIS A 1 109 ? 9.458 -17.672 -9.552 1.000 12.453 109 HIS A O 1
ATOM 615 N N . ASN A 1 110 ? 10.835 -16.269 -8.425 1.000 11.692 110 ASN A N 1
ATOM 616 C CA . ASN A 1 110 ? 11.744 -17.255 -7.868 1.000 12.835 110 ASN A CA 1
ATOM 617 C C . ASN A 1 110 ? 12.199 -16.662 -6.535 1.000 14.180 110 ASN A C 1
ATOM 618 O O . ASN A 1 110 ? 12.416 -15.450 -6.440 1.000 14.788 110 ASN A O 1
ATOM 623 N N . TRP A 1 111 ? 12.319 -17.476 -5.500 1.000 13.160 111 TRP A N 1
ATOM 624 C CA . TRP A 1 111 ? 12.635 -16.963 -4.176 1.000 13.616 111 TRP A CA 1
ATOM 625 C C . TRP A 1 111 ? 13.654 -17.834 -3.456 1.000 13.780 111 TRP A C 1
ATOM 626 O O . TRP A 1 111 ? 13.653 -19.064 -3.571 1.000 14.011 111 TRP A O 1
ATOM 637 N N . GLN A 1 112 ? 14.441 -17.169 -2.608 1.000 13.312 112 GLN A N 1
ATOM 638 C CA . GLN A 1 112 ? 15.189 -17.897 -1.578 1.000 13.548 112 GLN A CA 1
ATOM 639 C C . GLN A 1 112 ? 14.208 -18.641 -0.670 1.000 14.245 112 GLN A C 1
ATOM 640 O O . GLN A 1 112 ? 13.162 -18.128 -0.329 1.000 14.972 112 GLN A O 1
ATOM 646 N N . THR A 1 113 ? 14.541 -19.879 -0.289 1.000 15.780 113 THR A N 1
ATOM 647 C CA . THR A 1 113 ? 13.628 -20.608 0.579 1.000 17.190 113 THR A CA 1
ATOM 648 C C . THR A 1 113 ? 14.032 -20.437 2.030 1.000 18.053 113 THR A C 1
ATOM 649 O O . THR A 1 113 ? 13.219 -20.679 2.911 1.000 19.675 113 THR A O 1
ATOM 653 N N . VAL A 1 114 ? 15.281 -20.022 2.281 1.000 16.322 114 VAL A N 1
ATOM 654 C CA . VAL A 1 114 ? 15.705 -19.524 3.572 1.000 18.024 114 VAL A CA 1
ATOM 655 C C . VAL A 1 114 ? 16.545 -18.279 3.293 1.000 17.816 114 VAL A C 1
ATOM 656 O O . VAL A 1 114 ? 17.038 -18.137 2.176 1.000 18.013 114 VAL A O 1
ATOM 660 N N . PRO A 1 115 ? 16.625 -17.314 4.212 1.000 18.892 115 PRO A N 1
ATOM 661 C CA . PRO A 1 115 ? 17.377 -16.086 3.966 1.000 18.613 115 PRO A CA 1
ATOM 662 C C . PRO A 1 115 ? 18.791 -16.393 3.508 1.000 21.453 115 PRO A C 1
ATOM 663 O O . PRO A 1 115 ? 19.537 -17.141 4.169 1.000 21.272 115 PRO A O 1
ATOM 667 N N . GLY A 1 116 ? 19.100 -15.888 2.305 1.000 18.489 116 GLY A N 1
ATOM 668 C CA . GLY A 1 116 ? 20.434 -16.018 1.779 1.000 18.253 116 GLY A CA 1
ATOM 669 C C . GLY A 1 116 ? 20.677 -17.227 0.879 1.000 18.958 116 GLY A C 1
ATOM 670 O O . GLY A 1 116 ? 21.752 -17.293 0.282 1.000 21.823 116 GLY A O 1
ATOM 671 N N . ALA A 1 117 ? 19.711 -18.174 0.698 1.000 18.125 117 ALA A N 1
ATOM 672 C CA . ALA A 1 117 ? 20.011 -19.350 -0.100 1.000 19.509 117 ALA A CA 1
ATOM 673 C C . ALA A 1 117 ? 18.786 -20.145 -0.524 1.000 19.175 117 ALA A C 1
ATOM 674 O O . ALA A 1 117 ? 17.653 -19.893 -0.132 1.000 18.805 117 ALA A O 1
ATOM 676 N N . GLY A 1 118 ? 19.066 -21.133 -1.353 1.000 18.702 118 GLY A N 1
ATOM 677 C CA . GLY A 1 118 ? 18.093 -22.156 -1.686 1.000 19.018 118 GLY A CA 1
ATOM 678 C C . GLY A 1 118 ? 16.942 -21.630 -2.530 1.000 19.129 118 GLY A C 1
ATOM 679 O O . GLY A 1 118 ? 15.769 -21.743 -2.148 1.000 20.584 118 GLY A O 1
ATOM 680 N N . TRP A 1 119 ? 17.238 -21.343 -3.794 1.000 17.146 119 TRP A N 1
ATOM 681 C CA . TRP A 1 119 ? 16.200 -20.833 -4.668 1.000 15.594 119 TRP A CA 1
ATOM 682 C C . TRP A 1 119 ? 15.130 -21.889 -4.983 1.000 17.149 119 TRP A C 1
ATOM 683 O O . TRP A 1 119 ? 15.448 -23.049 -5.231 1.000 18.594 119 TRP A O 1
ATOM 694 N N . SER A 1 120 ? 13.874 -21.437 -4.998 1.000 16.880 120 SER A N 1
ATOM 695 C CA . SER A 1 120 ? 12.712 -22.295 -5.209 1.000 16.923 120 SER A CA 1
ATOM 696 C C . SER A 1 120 ? 12.661 -22.885 -6.609 1.000 16.522 120 SER A C 1
ATOM 697 O O . SER A 1 120 ? 12.090 -23.972 -6.789 1.000 19.123 120 SER A O 1
ATOM 700 N N . GLY A 1 121 ? 13.179 -22.163 -7.586 1.000 16.890 121 GLY A N 1
ATOM 701 C CA . GLY A 1 121 ? 12.873 -22.384 -8.992 1.000 15.353 121 GLY A CA 1
ATOM 702 C C . GLY A 1 121 ? 11.704 -21.451 -9.381 1.000 14.790 121 GLY A C 1
ATOM 703 O O . GLY A 1 121 ? 10.998 -20.949 -8.518 1.000 17.847 121 GLY A O 1
ATOM 704 N N . TRP A 1 122 ? 11.500 -21.290 -10.673 1.000 16.908 122 TRP A N 1
ATOM 705 C CA . TRP A 1 122 ? 10.558 -20.314 -11.183 1.000 16.661 122 TRP A CA 1
ATOM 706 C C . TRP A 1 122 ? 9.122 -20.830 -11.164 1.000 16.987 122 TRP A C 1
ATOM 707 O O . TRP A 1 122 ? 8.855 -21.968 -11.572 1.000 19.608 122 TRP A O 1
ATOM 718 N N . GLN A 1 123 ? 8.204 -19.941 -10.763 1.000 15.904 123 GLN A N 1
ATOM 719 C CA . GLN A 1 123 ? 6.776 -20.208 -10.809 1.000 15.323 123 GLN A CA 1
ATOM 720 C C . GLN A 1 123 ? 6.053 -19.032 -11.408 1.000 13.066 123 GLN A C 1
ATOM 721 O O . GLN A 1 123 ? 6.456 -17.872 -11.270 1.000 12.971 123 GLN A O 1
ATOM 727 N N . SER A 1 124 ? 4.965 -19.335 -12.115 1.000 12.793 124 SER A N 1
ATOM 728 C CA . SER A 1 124 ? 4.224 -18.316 -12.830 1.000 12.459 124 SER A CA 1
ATOM 729 C C . SER A 1 124 ? 3.234 -17.590 -11.946 1.000 12.961 124 SER A C 1
ATOM 730 O O . SER A 1 124 ? 2.514 -18.211 -11.155 1.000 15.441 124 SER A O 1
ATOM 733 N N . LEU A 1 125 ? 3.166 -16.261 -12.121 1.000 12.063 125 LEU A N 1
ATOM 734 C CA . LEU A 1 125 ? 2.072 -15.458 -11.587 1.000 12.142 125 LEU A CA 1
ATOM 735 C C . LEU A 1 125 ? 1.130 -15.010 -12.691 1.000 11.982 125 LEU A C 1
ATOM 736 O O . LEU A 1 125 ? 0.224 -14.206 -12.446 1.000 13.675 125 LEU A O 1
ATOM 741 N N . GLY A 1 126 ? 1.282 -15.585 -13.894 1.000 13.374 126 GLY A N 1
ATOM 742 C CA . GLY A 1 126 ? 0.360 -15.344 -14.978 1.000 12.986 126 GLY A CA 1
ATOM 743 C C . GLY A 1 126 ? 0.343 -13.910 -15.475 1.000 13.046 126 GLY A C 1
ATOM 744 O O . GLY A 1 126 ? 1.320 -13.160 -15.370 1.000 12.009 126 GLY A O 1
ATOM 745 N N . GLY A 1 127 ? -0.814 -13.533 -16.018 1.000 14.724 127 GLY A N 1
ATOM 746 C CA . GLY A 1 127 ? -0.942 -12.216 -16.609 1.000 13.971 127 GLY A CA 1
ATOM 747 C C . GLY A 1 127 ? -0.245 -12.098 -17.966 1.000 13.601 127 GLY A C 1
ATOM 748 O O . GLY A 1 127 ? 0.418 -13.035 -18.435 1.000 14.294 127 GLY A O 1
ATOM 749 N N . GLN A 1 128 ? -0.411 -10.904 -18.571 1.000 14.106 128 GLN A N 1
ATOM 750 C CA . GLN A 1 128 ? 0.412 -10.494 -19.690 1.000 14.737 128 GLN A CA 1
ATOM 751 C C . GLN A 1 128 ? 0.947 -9.130 -19.320 1.000 15.325 128 GLN A C 1
ATOM 752 O O . GLN A 1 128 ? 0.138 -8.238 -19.021 1.000 16.866 128 GLN A O 1
ATOM 758 N N . ILE A 1 129 ? 2.264 -8.966 -19.301 1.000 13.815 129 ILE A N 1
ATOM 759 C CA . ILE A 1 129 ? 2.776 -7.654 -18.951 1.000 14.479 129 ILE A CA 1
ATOM 760 C C . ILE A 1 129 ? 3.593 -7.101 -20.111 1.000 13.966 129 ILE A C 1
ATOM 761 O O . ILE A 1 129 ? 4.193 -7.870 -20.907 1.000 13.472 129 ILE A O 1
ATOM 766 N N . THR A 1 130 ? 3.584 -5.749 -20.197 1.000 12.764 130 THR A N 1
ATOM 767 C CA . THR A 1 130 ? 4.158 -5.044 -21.331 1.000 12.843 130 THR A CA 1
ATOM 768 C C . THR A 1 130 ? 5.108 -3.955 -20.846 1.000 12.870 130 THR A C 1
ATOM 769 O O . THR A 1 130 ? 5.548 -3.134 -21.621 1.000 14.944 130 THR A O 1
ATOM 773 N N . SER A 1 131 ? 5.463 -3.987 -19.561 1.000 11.803 131 SER A N 1
ATOM 774 C CA . SER A 1 131 ? 6.545 -3.145 -19.031 1.000 11.979 131 SER A CA 1
ATOM 775 C C . SER A 1 131 ? 7.408 -4.052 -18.177 1.000 12.230 131 SER A C 1
ATOM 776 O O . SER A 1 131 ? 7.037 -5.193 -17.907 1.000 12.828 131 SER A O 1
ATOM 779 N N . ASN A 1 132 ? 8.518 -3.488 -17.698 1.000 11.843 132 ASN A N 1
ATOM 780 C CA . ASN A 1 132 ? 9.249 -4.157 -16.653 1.000 11.932 132 ASN A CA 1
ATOM 781 C C . ASN A 1 132 ? 8.407 -4.132 -15.371 1.000 12.990 132 ASN A C 1
ATOM 782 O O . ASN A 1 132 ? 7.628 -3.203 -15.159 1.000 13.728 132 ASN A O 1
ATOM 787 N N . PRO A 1 133 ? 8.463 -5.198 -14.542 1.000 12.598 133 PRO A N 1
ATOM 788 C CA . PRO A 1 133 ? 7.740 -5.229 -13.256 1.000 13.979 133 PRO A CA 1
ATOM 789 C C . PRO A 1 133 ? 8.491 -4.460 -12.189 1.000 13.015 133 PRO A C 1
ATOM 790 O O . PRO A 1 133 ? 9.730 -4.435 -12.220 1.000 13.232 133 PRO A O 1
ATOM 794 N N . VAL A 1 134 ? 7.747 -3.808 -11.283 1.000 12.190 134 VAL A N 1
ATOM 795 C CA . VAL A 1 134 ? 8.360 -3.168 -10.120 1.000 12.777 134 VAL A CA 1
ATOM 796 C C . VAL A 1 134 ? 7.672 -3.680 -8.876 1.000 11.661 134 VAL A C 1
ATOM 797 O O . VAL A 1 134 ? 6.470 -3.969 -8.869 1.000 12.412 134 VAL A O 1
ATOM 801 N N . VAL A 1 135 ? 8.450 -3.748 -7.791 1.000 12.908 135 VAL A N 1
ATOM 802 C CA . VAL A 1 135 ? 8.015 -4.406 -6.580 1.000 13.185 135 VAL A CA 1
ATOM 803 C C . VAL A 1 135 ? 7.950 -3.412 -5.433 1.000 13.762 135 VAL A C 1
ATOM 804 O O . VAL A 1 135 ? 8.831 -2.552 -5.283 1.000 16.626 135 VAL A O 1
ATOM 808 N N . TYR A 1 136 ? 6.925 -3.572 -4.620 1.000 14.487 136 TYR A N 1
ATOM 809 C CA . TYR A 1 136 ? 6.654 -2.773 -3.451 1.000 13.431 136 TYR A CA 1
ATOM 810 C C . TYR A 1 136 ? 6.491 -3.740 -2.295 1.000 14.309 136 TYR A C 1
ATOM 811 O O . TYR A 1 136 ? 5.948 -4.817 -2.485 1.000 13.970 136 TYR A O 1
ATOM 820 N N . ILE A 1 137 ? 6.808 -3.312 -1.062 1.000 15.493 137 ILE A N 1
ATOM 821 C CA . ILE A 1 137 ? 6.394 -4.058 0.121 1.000 16.225 137 ILE A CA 1
ATOM 822 C C . ILE A 1 137 ? 5.446 -3.206 0.957 1.000 15.261 137 ILE A C 1
ATOM 823 O O . ILE A 1 137 ? 5.768 -2.088 1.297 1.000 16.060 137 ILE A O 1
ATOM 828 N N . ASN A 1 138 ? 4.254 -3.748 1.240 1.000 14.913 138 ASN A N 1
ATOM 829 C CA . ASN A 1 138 ? 3.269 -3.128 2.099 1.000 15.930 138 ASN A CA 1
ATOM 830 C C . ASN A 1 138 ? 3.771 -3.077 3.540 1.000 17.875 138 ASN A C 1
ATOM 831 O O . ASN A 1 138 ? 4.631 -3.845 3.927 1.000 17.405 138 ASN A O 1
ATOM 836 N N A SER A 1 139 ? 3.220 -2.153 4.326 0.500 18.759 139 SER A N 1
ATOM 837 N N B SER A 1 139 ? 3.166 -2.184 4.321 0.500 19.638 139 SER A N 1
ATOM 838 C CA A SER A 1 139 ? 3.625 -2.036 5.722 0.500 19.361 139 SER A CA 1
ATOM 839 C CA B SER A 1 139 ? 3.530 -2.012 5.721 0.500 21.077 139 SER A CA 1
ATOM 840 C C A SER A 1 139 ? 3.390 -3.331 6.503 0.500 20.575 139 SER A C 1
ATOM 841 C C B SER A 1 139 ? 3.308 -3.276 6.548 0.500 21.645 139 SER A C 1
ATOM 842 O O A SER A 1 139 ? 4.116 -3.608 7.456 0.500 21.168 139 SER A O 1
ATOM 843 O O B SER A 1 139 ? 3.937 -3.457 7.585 0.500 24.435 139 SER A O 1
ATOM 848 N N . ASP A 1 140 ? 2.432 -4.161 6.098 1.000 19.391 140 ASP A N 1
ATOM 849 C CA . ASP A 1 140 ? 2.181 -5.425 6.791 1.000 19.489 140 ASP A CA 1
ATOM 850 C C . ASP A 1 140 ? 3.126 -6.548 6.359 1.000 18.779 140 ASP A C 1
ATOM 851 O O . ASP A 1 140 ? 2.994 -7.681 6.831 1.000 21.657 140 ASP A O 1
ATOM 856 N N . GLY A 1 141 ? 3.983 -6.293 5.366 1.000 16.955 141 GLY A N 1
ATOM 857 C CA . GLY A 1 141 ? 4.908 -7.311 4.918 1.000 17.421 141 GLY A CA 1
ATOM 858 C C . GLY A 1 141 ? 4.541 -8.056 3.628 1.000 17.269 141 GLY A C 1
ATOM 859 O O . GLY A 1 141 ? 5.251 -9.008 3.274 1.000 19.586 141 GLY A O 1
ATOM 860 N N . ARG A 1 142 ? 3.423 -7.707 2.991 1.000 14.804 142 ARG A N 1
ATOM 861 C CA . ARG A 1 142 ? 3.035 -8.318 1.719 1.000 15.644 142 ARG A CA 1
ATOM 862 C C . ARG A 1 142 ? 3.715 -7.632 0.542 1.000 15.045 142 ARG A C 1
ATOM 863 O O . ARG A 1 142 ? 3.556 -6.429 0.323 1.000 14.308 142 ARG A O 1
ATOM 871 N N . LEU A 1 143 ? 4.398 -8.433 -0.274 1.000 13.268 143 LEU A N 1
ATOM 872 C CA . LEU A 1 143 ? 4.923 -7.933 -1.537 1.000 12.459 143 LEU A CA 1
ATOM 873 C C . LEU A 1 143 ? 3.767 -7.683 -2.495 1.000 12.502 143 LEU A C 1
ATOM 874 O O . LEU A 1 143 ? 2.731 -8.369 -2.457 1.000 12.409 143 LEU A O 1
ATOM 879 N N . GLU A 1 144 ? 4.021 -6.762 -3.444 1.000 12.515 144 GLU A N 1
ATOM 880 C CA . GLU A 1 144 ? 3.044 -6.358 -4.444 1.000 13.339 144 GLU A CA 1
ATOM 881 C C . GLU A 1 144 ? 3.822 -5.910 -5.675 1.000 13.494 144 GLU A C 1
ATOM 882 O O . GLU A 1 144 ? 4.834 -5.214 -5.568 1.000 14.953 144 GLU A O 1
ATOM 888 N N . VAL A 1 145 ? 3.377 -6.348 -6.827 1.000 11.465 145 VAL A N 1
ATOM 889 C CA . VAL A 1 145 ? 4.024 -6.044 -8.086 1.000 11.264 145 VAL A CA 1
ATOM 890 C C . VAL A 1 145 ? 3.097 -5.183 -8.930 1.000 12.320 145 VAL A C 1
ATOM 891 O O . VAL A 1 145 ? 1.887 -5.454 -9.020 1.000 12.246 145 VAL A O 1
ATOM 895 N N . PHE A 1 146 ? 3.690 -4.172 -9.563 1.000 11.261 146 PHE A N 1
ATOM 896 C CA . PHE A 1 146 ? 3.036 -3.289 -10.507 1.000 11.406 146 PHE A CA 1
ATOM 897 C C . PHE A 1 146 ? 3.685 -3.444 -11.878 1.000 11.729 146 PHE A C 1
ATOM 898 O O . PHE A 1 146 ? 4.899 -3.521 -11.997 1.000 12.510 146 PHE A O 1
ATOM 906 N N . ALA A 1 147 ? 2.867 -3.453 -12.926 1.000 11.241 147 ALA A N 1
ATOM 907 C CA . ALA A 1 147 ? 3.337 -3.535 -14.301 1.000 12.391 147 ALA A CA 1
ATOM 908 C C . ALA A 1 147 ? 2.275 -3.015 -15.230 1.000 12.230 147 ALA A C 1
ATOM 909 O O . ALA A 1 147 ? 1.087 -3.134 -14.944 1.000 13.332 147 ALA A O 1
ATOM 911 N N . ARG A 1 148 ? 2.704 -2.576 -16.412 1.000 11.547 148 ARG A N 1
ATOM 912 C CA . ARG A 1 148 ? 1.744 -2.289 -17.450 1.000 11.688 148 ARG A CA 1
ATOM 913 C C . ARG A 1 148 ? 1.221 -3.581 -18.062 1.000 11.491 148 ARG A C 1
ATOM 914 O O . ARG A 1 148 ? 1.951 -4.546 -18.200 1.000 11.453 148 ARG A O 1
ATOM 922 N N . GLY A 1 149 ? -0.063 -3.564 -18.427 1.000 12.546 149 GLY A N 1
ATOM 923 C CA . GLY A 1 149 ? -0.769 -4.721 -18.966 1.000 11.533 149 GLY A CA 1
ATOM 924 C C . GLY A 1 149 ? -0.848 -4.677 -20.487 1.000 12.953 149 GLY A C 1
ATOM 925 O O . GLY A 1 149 ? -0.426 -3.709 -21.123 1.000 13.336 149 GLY A O 1
ATOM 926 N N . ALA A 1 150 ? -1.531 -5.681 -21.037 1.000 15.264 150 ALA A N 1
ATOM 927 C CA . ALA A 1 150 ? -1.734 -5.781 -22.474 1.000 15.214 150 ALA A CA 1
ATOM 928 C C . ALA A 1 150 ? -2.651 -4.690 -23.030 1.000 16.835 150 ALA A C 1
ATOM 929 O O . ALA A 1 150 ? -2.516 -4.358 -24.206 1.000 18.034 150 ALA A O 1
ATOM 931 N N . ASP A 1 151 ? -3.456 -4.069 -22.158 1.000 15.714 151 ASP A N 1
ATOM 932 C CA . ASP A 1 151 ? -4.325 -2.971 -22.537 1.000 14.727 151 ASP A CA 1
ATOM 933 C C . ASP A 1 151 ? -3.708 -1.606 -22.193 1.000 14.690 151 ASP A C 1
ATOM 934 O O . ASP A 1 151 ? -4.406 -0.609 -22.240 1.000 15.668 151 ASP A O 1
ATOM 939 N N . ASN A 1 152 ? -2.416 -1.612 -21.827 1.000 14.534 152 ASN A N 1
ATOM 940 C CA . ASN A 1 152 ? -1.630 -0.439 -21.483 1.000 14.741 152 ASN A CA 1
ATOM 941 C C . ASN A 1 152 ? -2.084 0.253 -20.212 1.000 14.191 152 ASN A C 1
ATOM 942 O O . ASN A 1 152 ? -1.515 1.295 -19.876 1.000 13.962 152 ASN A O 1
ATOM 947 N N . ALA A 1 153 ? -2.976 -0.355 -19.446 1.000 12.365 153 ALA A N 1
ATOM 948 C CA . ALA A 1 153 ? -3.305 0.082 -18.098 1.000 12.344 153 ALA A CA 1
ATOM 949 C C . ALA A 1 153 ? -2.262 -0.402 -17.126 1.000 12.696 153 ALA A C 1
ATOM 950 O O . ALA A 1 153 ? -1.453 -1.278 -17.422 1.000 12.435 153 ALA A O 1
ATOM 952 N N . LEU A 1 154 ? -2.312 0.194 -15.929 1.000 12.650 154 LEU A N 1
ATOM 953 C CA . LEU A 1 154 ? -1.514 -0.287 -14.817 1.000 12.856 154 LEU A CA 1
ATOM 954 C C . LEU A 1 154 ? -2.249 -1.456 -14.180 1.000 12.701 154 LEU A C 1
ATOM 955 O O . LEU A 1 154 ? -3.407 -1.323 -13.808 1.000 12.845 154 LEU A O 1
ATOM 960 N N . TRP A 1 155 ? -1.544 -2.555 -13.966 1.000 12.065 155 TRP A N 1
ATOM 961 C CA . TRP A 1 155 ? -2.086 -3.678 -13.215 1.000 13.303 155 TRP A CA 1
ATOM 962 C C . TRP A 1 155 ? -1.208 -3.971 -12.002 1.000 12.405 155 TRP A C 1
ATOM 963 O O . TRP A 1 155 ? -0.016 -3.625 -11.981 1.000 11.847 155 TRP A O 1
ATOM 974 N N . HIS A 1 156 ? -1.764 -4.707 -11.050 1.000 12.113 156 HIS A N 1
ATOM 975 C CA . HIS A 1 156 ? -1.053 -5.117 -9.858 1.000 11.644 156 HIS A CA 1
ATOM 976 C C . HIS A 1 156 ? -1.548 -6.455 -9.311 1.000 11.981 156 HIS A C 1
ATOM 977 O O . HIS A 1 156 ? -2.658 -6.879 -9.604 1.000 12.386 156 HIS A O 1
ATOM 984 N N . ILE A 1 157 ? -0.696 -7.064 -8.488 1.000 12.385 157 ILE A N 1
ATOM 985 C CA . ILE A 1 157 ? -0.900 -8.407 -7.938 1.000 12.519 157 ILE A CA 1
ATOM 986 C C . ILE A 1 157 ? -0.100 -8.449 -6.636 1.000 13.023 157 ILE A C 1
ATOM 987 O O . ILE A 1 157 ? 0.925 -7.761 -6.573 1.000 12.196 157 ILE A O 1
ATOM 992 N N . TRP A 1 158 ? -0.574 -9.146 -5.601 1.000 12.308 158 TRP A N 1
ATOM 993 C CA . TRP A 1 158 ? 0.047 -9.074 -4.286 1.000 13.342 158 TRP A CA 1
ATOM 994 C C . TRP A 1 158 ? -0.001 -10.435 -3.614 1.000 13.196 158 TRP A C 1
ATOM 995 O O . TRP A 1 158 ? -0.906 -11.239 -3.814 1.000 12.565 158 TRP A O 1
ATOM 1006 N N . GLN A 1 159 ? 0.944 -10.636 -2.702 1.000 12.742 159 GLN A N 1
ATOM 1007 C CA . GLN A 1 159 ? 0.866 -11.662 -1.690 1.000 13.628 159 GLN A CA 1
ATOM 1008 C C . GLN A 1 159 ? -0.381 -11.435 -0.837 1.000 13.565 159 GLN A C 1
ATOM 1009 O O . GLN A 1 159 ? -0.671 -10.283 -0.451 1.000 14.055 159 GLN A O 1
ATOM 1015 N N . THR A 1 160 ? -1.087 -12.524 -0.513 1.000 14.712 160 THR A N 1
ATOM 1016 C CA . THR A 1 160 ? -2.298 -12.318 0.284 1.000 16.621 160 THR A CA 1
ATOM 1017 C C . THR A 1 160 ? -1.991 -12.378 1.779 1.000 17.461 160 THR A C 1
ATOM 1018 O O . THR A 1 160 ? -2.859 -11.974 2.547 1.000 18.677 160 THR A O 1
ATOM 1022 N N . ALA A 1 161 ? -0.795 -12.817 2.177 1.000 16.841 161 ALA A N 1
ATOM 1023 C CA . ALA A 1 161 ? -0.361 -12.845 3.555 1.000 16.560 161 ALA A CA 1
ATOM 1024 C C . ALA A 1 161 ? 1.099 -12.415 3.599 1.000 17.133 161 ALA A C 1
ATOM 1025 O O . ALA A 1 161 ? 1.804 -12.540 2.600 1.000 15.524 161 ALA A O 1
ATOM 1027 N N . PRO A 1 162 ? 1.574 -11.892 4.739 1.000 17.306 162 PRO A N 1
ATOM 1028 C CA . PRO A 1 162 ? 2.954 -11.434 4.843 1.000 18.837 162 PRO A CA 1
ATOM 1029 C C . PRO A 1 162 ? 3.904 -12.558 4.430 1.000 17.785 162 PRO A C 1
ATOM 1030 O O . PRO A 1 162 ? 3.846 -13.694 4.919 1.000 18.505 162 PRO A O 1
ATOM 1034 N N . HIS A 1 163 ? 4.803 -12.228 3.482 1.000 17.873 163 HIS A N 1
ATOM 1035 C CA . HIS A 1 163 ? 5.847 -13.114 2.997 1.000 17.390 163 HIS A CA 1
ATOM 1036 C C . HIS A 1 163 ? 5.346 -14.510 2.645 1.000 17.625 163 HIS A C 1
ATOM 1037 O O . HIS A 1 163 ? 6.073 -15.485 2.781 1.000 18.496 163 HIS A O 1
ATOM 1044 N N . ALA A 1 164 ? 4.130 -14.626 2.077 1.000 16.693 164 ALA A N 1
ATOM 1045 C CA . ALA A 1 164 ? 3.587 -15.945 1.780 1.000 16.848 164 ALA A CA 1
ATOM 1046 C C . ALA A 1 164 ? 2.544 -15.849 0.680 1.000 16.663 164 ALA A C 1
ATOM 1047 O O . ALA A 1 164 ? 1.766 -14.908 0.668 1.000 18.513 164 ALA A O 1
ATOM 1049 N N . GLY A 1 165 ? 2.554 -16.817 -0.234 1.000 17.355 165 GLY A N 1
ATOM 1050 C CA . GLY A 1 165 ? 1.443 -17.110 -1.127 1.000 16.568 165 GLY A CA 1
ATOM 1051 C C . GLY A 1 165 ? 0.235 -17.693 -0.394 1.000 19.939 165 GLY A C 1
ATOM 1052 O O . GLY A 1 165 ? 0.247 -17.884 0.853 1.000 18.533 165 GLY A O 1
ATOM 1053 N N . PRO A 1 166 ? -0.919 -17.771 -1.064 1.000 17.274 166 PRO A N 1
ATOM 1054 C CA . PRO A 1 166 ? -1.051 -17.452 -2.477 1.000 16.854 166 PRO A CA 1
ATOM 1055 C C . PRO A 1 166 ? -1.012 -15.952 -2.775 1.000 14.877 166 PRO A C 1
ATOM 1056 O O . PRO A 1 166 ? -1.234 -15.084 -1.914 1.000 15.442 166 PRO A O 1
ATOM 1060 N N . TRP A 1 167 ? -0.784 -15.672 -4.061 1.000 15.928 167 TRP A N 1
ATOM 1061 C CA . TRP A 1 167 ? -0.953 -14.324 -4.579 1.000 14.719 167 TRP A CA 1
ATOM 1062 C C . TRP A 1 167 ? -2.390 -14.140 -5.042 1.000 14.427 167 TRP A C 1
ATOM 1063 O O . TRP A 1 167 ? -3.125 -15.104 -5.279 1.000 16.076 167 TRP A O 1
ATOM 1074 N N . SER A 1 168 ? -2.798 -12.885 -5.120 1.000 14.489 168 SER A N 1
ATOM 1075 C CA . SER A 1 168 ? -4.100 -12.449 -5.587 1.000 15.744 168 SER A CA 1
ATOM 1076 C C . SER A 1 168 ? -4.208 -12.682 -7.089 1.000 14.743 168 SER A C 1
ATOM 1077 O O . SER A 1 168 ? -3.226 -13.038 -7.762 1.000 15.085 168 SER A O 1
ATOM 1080 N N . ASN A 1 169 ? -5.413 -12.464 -7.626 1.000 16.709 169 ASN A N 1
ATOM 1081 C CA . ASN A 1 169 ? -5.571 -12.320 -9.055 1.000 19.013 169 ASN A CA 1
ATOM 1082 C C . ASN A 1 169 ? -4.975 -10.971 -9.445 1.000 16.431 169 ASN A C 1
ATOM 1083 O O . ASN A 1 169 ? -4.906 -10.076 -8.616 1.000 15.263 169 ASN A O 1
ATOM 1088 N N . TRP A 1 170 ? -4.613 -10.816 -10.717 1.000 16.155 170 TRP A N 1
ATOM 1089 C CA . TRP A 1 170 ? -4.308 -9.538 -11.310 1.000 14.145 170 TRP A CA 1
ATOM 1090 C C . TRP A 1 170 ? -5.518 -8.616 -11.227 1.000 14.870 170 TRP A C 1
ATOM 1091 O O . TRP A 1 170 ? -6.633 -9.056 -11.518 1.000 17.103 170 TRP A O 1
ATOM 1102 N N . GLN A 1 171 ? -5.288 -7.353 -10.875 1.000 13.647 171 GLN A N 1
ATOM 1103 C CA . GLN A 1 171 ? -6.348 -6.361 -10.878 1.000 14.206 171 GLN A CA 1
ATOM 1104 C C . GLN A 1 171 ? -5.856 -5.103 -11.591 1.000 13.787 171 GLN A C 1
ATOM 1105 O O . GLN A 1 171 ? -4.697 -4.710 -11.446 1.000 14.250 171 GLN A O 1
ATOM 1111 N N . SER A 1 172 ? -6.758 -4.436 -12.309 1.000 14.178 172 SER A N 1
ATOM 1112 C CA . SER A 1 172 ? -6.443 -3.231 -13.049 1.000 13.544 172 SER A CA 1
ATOM 1113 C C . SER A 1 172 ? -6.614 -2.018 -12.147 1.000 14.045 172 SER A C 1
ATOM 1114 O O . SER A 1 172 ? -7.579 -1.933 -11.355 1.000 15.177 172 SER A O 1
ATOM 1117 N N . LEU A 1 173 ? -5.694 -1.055 -12.327 1.000 11.548 173 LEU A N 1
ATOM 1118 C CA . LEU A 1 173 ? -5.782 0.289 -11.760 1.000 14.323 173 LEU A CA 1
ATOM 1119 C C . LEU A 1 173 ? -6.002 1.327 -12.862 1.000 14.000 173 LEU A C 1
ATOM 1120 O O . LEU A 1 173 ? -5.858 2.555 -12.630 1.000 14.336 173 LEU A O 1
ATOM 1125 N N . ASN A 1 174 ? -6.355 0.846 -14.088 1.000 14.403 174 ASN A N 1
ATOM 1126 C CA . ASN A 1 174 ? -6.665 1.704 -15.234 1.000 15.093 174 ASN A CA 1
ATOM 1127 C C . ASN A 1 174 ? -5.478 2.576 -15.643 1.000 14.750 174 ASN A C 1
ATOM 1128 O O . ASN A 1 174 ? -4.324 2.229 -15.405 1.000 13.593 174 ASN A O 1
ATOM 1133 N N . GLY A 1 175 ? -5.755 3.741 -16.228 1.000 14.494 175 GLY A N 1
ATOM 1134 C CA . GLY A 1 175 ? -4.720 4.587 -16.754 1.000 15.102 175 GLY A CA 1
ATOM 1135 C C . GLY A 1 175 ? -4.254 4.101 -18.126 1.000 13.590 175 GLY A C 1
ATOM 1136 O O . GLY A 1 175 ? -4.677 3.051 -18.589 1.000 15.324 175 GLY A O 1
ATOM 1137 N N . VAL A 1 176 ? -3.394 4.909 -18.743 1.000 14.948 176 VAL A N 1
ATOM 1138 C CA . VAL A 1 176 ? -2.735 4.649 -20.020 1.000 15.381 176 VAL A CA 1
ATOM 1139 C C . VAL A 1 176 ? -1.254 4.952 -19.811 1.000 16.225 176 VAL A C 1
ATOM 1140 O O . VAL A 1 176 ? -0.881 6.078 -19.532 1.000 16.808 176 VAL A O 1
ATOM 1144 N N . LEU A 1 177 ? -0.432 3.910 -19.809 1.000 13.564 177 LEU A N 1
ATOM 1145 C CA . LEU A 1 177 ? 0.986 4.025 -19.475 1.000 13.771 177 LEU A CA 1
ATOM 1146 C C . LEU A 1 177 ? 1.865 3.949 -20.715 1.000 13.819 177 LEU A C 1
ATOM 1147 O O . LEU A 1 177 ? 1.649 3.121 -21.603 1.000 13.812 177 LEU A O 1
ATOM 1152 N N . THR A 1 178 ? 2.936 4.774 -20.695 1.000 12.150 178 THR A N 1
ATOM 1153 C CA . THR A 1 178 ? 3.964 4.765 -21.719 1.000 12.608 178 THR A CA 1
ATOM 1154 C C . THR A 1 178 ? 5.369 4.685 -21.135 1.000 12.242 178 THR A C 1
ATOM 1155 O O . THR A 1 178 ? 6.358 5.062 -21.744 1.000 14.645 178 THR A O 1
ATOM 1159 N N . SER A 1 179 ? 5.458 4.296 -19.863 1.000 12.763 179 SER A N 1
ATOM 1160 C CA . SER A 1 179 ? 6.723 4.034 -19.194 1.000 11.683 179 SER A CA 1
ATOM 1161 C C . SER A 1 179 ? 6.530 2.867 -18.230 1.000 11.838 179 SER A C 1
ATOM 1162 O O . SER A 1 179 ? 5.404 2.466 -17.943 1.000 12.854 179 SER A O 1
ATOM 1165 N N . ASP A 1 180 ? 7.639 2.420 -17.646 1.000 11.770 180 ASP A N 1
ATOM 1166 C CA . ASP A 1 180 ? 7.538 1.593 -16.462 1.000 12.476 180 ASP A CA 1
ATOM 1167 C C . ASP A 1 180 ? 6.874 2.411 -15.366 1.000 12.801 180 ASP A C 1
ATOM 1168 O O . ASP A 1 180 ? 7.076 3.635 -15.264 1.000 11.633 180 ASP A O 1
ATOM 1173 N N . PRO A 1 181 ? 6.115 1.766 -14.477 1.000 11.928 181 PRO A N 1
ATOM 1174 C CA . PRO A 1 181 ? 5.648 2.438 -13.269 1.000 12.112 181 PRO A CA 1
ATOM 1175 C C . PRO A 1 181 ? 6.803 2.566 -12.292 1.000 11.929 181 PRO A C 1
ATOM 1176 O O . PRO A 1 181 ? 7.710 1.745 -12.337 1.000 12.276 181 PRO A O 1
ATOM 1180 N N . THR A 1 182 ? 6.726 3.527 -11.379 1.000 12.049 182 THR A N 1
ATOM 1181 C CA . THR A 1 182 ? 7.684 3.659 -10.281 1.000 11.315 182 THR A CA 1
ATOM 1182 C C . THR A 1 182 ? 6.867 3.878 -9.002 1.000 11.313 182 THR A C 1
ATOM 1183 O O . THR A 1 182 ? 5.883 4.623 -9.008 1.000 12.628 182 THR A O 1
ATOM 1187 N N . VAL A 1 183 ? 7.249 3.244 -7.897 1.000 11.090 183 VAL A N 1
ATOM 1188 C CA . VAL A 1 183 ? 6.425 3.220 -6.698 1.000 10.894 183 VAL A CA 1
ATOM 1189 C C . VAL A 1 183 ? 7.282 3.536 -5.482 1.000 12.082 183 VAL A C 1
ATOM 1190 O O . VAL A 1 183 ? 8.439 3.154 -5.409 1.000 12.672 183 VAL A O 1
ATOM 1194 N N . TYR A 1 184 ? 6.664 4.204 -4.503 1.000 11.722 184 TYR A N 1
ATOM 1195 C CA . TYR A 1 184 ? 7.263 4.384 -3.185 1.000 12.611 184 TYR A CA 1
ATOM 1196 C C . TYR A 1 184 ? 6.159 4.490 -2.148 1.000 13.072 184 TYR A C 1
ATOM 1197 O O . TYR A 1 184 ? 5.067 4.951 -2.411 1.000 13.618 184 TYR A O 1
ATOM 1206 N N . VAL A 1 185 ? 6.521 4.185 -0.897 1.000 12.507 185 VAL A N 1
ATOM 1207 C CA . VAL A 1 185 ? 5.655 4.432 0.233 1.000 14.066 185 VAL A CA 1
ATOM 1208 C C . VAL A 1 185 ? 5.560 5.938 0.486 1.000 14.785 185 VAL A C 1
ATOM 1209 O O . VAL A 1 185 ? 6.577 6.631 0.441 1.000 14.135 185 VAL A O 1
ATOM 1213 N N . ASN A 1 186 ? 4.333 6.409 0.730 1.000 14.528 186 ASN A N 1
ATOM 1214 C CA . ASN A 1 186 ? 4.094 7.814 1.025 1.000 14.568 186 ASN A CA 1
ATOM 1215 C C . ASN A 1 186 ? 4.040 7.993 2.531 1.000 16.441 186 ASN A C 1
ATOM 1216 O O . ASN A 1 186 ? 4.254 7.041 3.278 1.000 17.056 186 ASN A O 1
ATOM 1221 N N . ALA A 1 187 ? 3.794 9.232 2.948 1.000 17.543 187 ALA A N 1
ATOM 1222 C CA . ALA A 1 187 ? 3.943 9.545 4.362 1.000 19.033 187 ALA A CA 1
ATOM 1223 C C . ALA A 1 187 ? 2.788 8.950 5.156 1.000 19.575 187 ALA A C 1
ATOM 1224 O O . ALA A 1 187 ? 2.877 8.910 6.378 1.000 23.329 187 ALA A O 1
ATOM 1226 N N . SER A 1 188 ? 1.717 8.504 4.510 1.000 19.319 188 SER A N 1
ATOM 1227 C CA . SER A 1 188 ? 0.635 7.792 5.175 1.000 20.028 188 SER A CA 1
ATOM 1228 C C . SER A 1 188 ? 0.945 6.292 5.285 1.000 20.743 188 SER A C 1
ATOM 1229 O O . SER A 1 188 ? 0.120 5.557 5.809 1.000 20.617 188 SER A O 1
ATOM 1232 N N . GLY A 1 189 ? 2.117 5.807 4.816 1.000 18.113 189 GLY A N 1
ATOM 1233 C CA . GLY A 1 189 ? 2.474 4.395 4.911 1.000 17.738 189 GLY A CA 1
ATOM 1234 C C . GLY A 1 189 ? 1.815 3.544 3.838 1.000 17.174 189 GLY A C 1
ATOM 1235 O O . GLY A 1 189 ? 1.739 2.333 3.981 1.000 18.630 189 GLY A O 1
ATOM 1236 N N . ARG A 1 190 ? 1.384 4.177 2.741 1.000 16.195 190 ARG A N 1
ATOM 1237 C CA . ARG A 1 190 ? 0.722 3.463 1.661 1.000 15.541 190 ARG A CA 1
ATOM 1238 C C . ARG A 1 190 ? 1.421 3.736 0.325 1.000 13.777 190 ARG A C 1
ATOM 1239 O O . ARG A 1 190 ? 2.142 4.709 0.179 1.000 15.225 190 ARG A O 1
ATOM 1247 N N . PRO A 1 191 ? 1.254 2.837 -0.677 1.000 12.512 191 PRO A N 1
ATOM 1248 C CA . PRO A 1 191 ? 1.941 3.016 -1.953 1.000 12.342 191 PRO A CA 1
ATOM 1249 C C . PRO A 1 191 ? 1.386 4.137 -2.822 1.000 12.881 191 PRO A C 1
ATOM 1250 O O . PRO A 1 191 ? 0.191 4.390 -2.851 1.000 12.795 191 PRO A O 1
ATOM 1254 N N . GLU A 1 192 ? 2.308 4.788 -3.499 1.000 12.363 192 GLU A N 1
ATOM 1255 C CA . GLU A 1 192 ? 1.987 5.785 -4.484 1.000 12.445 192 GLU A CA 1
ATOM 1256 C C . GLU A 1 192 ? 2.775 5.436 -5.739 1.000 11.845 192 GLU A C 1
ATOM 1257 O O . GLU A 1 192 ? 3.987 5.259 -5.682 1.000 12.857 192 GLU A O 1
ATOM 1263 N N . VAL A 1 193 ? 2.064 5.358 -6.873 1.000 12.078 193 VAL A N 1
ATOM 1264 C CA . VAL A 1 193 ? 2.615 4.890 -8.125 1.000 11.636 193 VAL A CA 1
ATOM 1265 C C . VAL A 1 193 ? 2.523 5.983 -9.170 1.000 11.256 193 VAL A C 1
ATOM 1266 O O . VAL A 1 193 ? 1.470 6.626 -9.294 1.000 13.371 193 VAL A O 1
ATOM 1270 N N . PHE A 1 194 ? 3.607 6.136 -9.920 1.000 10.246 194 PHE A N 1
ATOM 1271 C CA . PHE A 1 194 ? 3.781 7.172 -10.928 1.000 11.152 194 PHE A CA 1
ATOM 1272 C C . PHE A 1 194 ? 4.134 6.532 -12.261 1.000 12.196 194 PHE A C 1
ATOM 1273 O O . PHE A 1 194 ? 4.827 5.516 -12.315 1.000 12.356 194 PHE A O 1
ATOM 1281 N N . ALA A 1 195 ? 3.652 7.127 -13.340 1.000 11.002 195 ALA A N 1
ATOM 1282 C CA . ALA A 1 195 ? 4.007 6.644 -14.665 1.000 11.534 195 ALA A CA 1
ATOM 1283 C C . ALA A 1 195 ? 3.834 7.762 -15.670 1.000 11.675 195 ALA A C 1
ATOM 1284 O O . ALA A 1 195 ? 3.006 8.632 -15.469 1.000 14.440 195 ALA A O 1
ATOM 1286 N N . ARG A 1 196 ? 4.521 7.652 -16.798 1.000 11.992 196 ARG A N 1
ATOM 1287 C CA . ARG A 1 196 ? 4.266 8.509 -17.939 1.000 12.083 196 ARG A CA 1
ATOM 1288 C C . ARG A 1 196 ? 3.038 7.992 -18.662 1.000 11.944 196 ARG A C 1
ATOM 1289 O O . ARG A 1 196 ? 2.788 6.793 -18.723 1.000 11.747 196 ARG A O 1
ATOM 1297 N N . SER A 1 197 ? 2.229 8.940 -19.188 1.000 11.592 197 SER A N 1
ATOM 1298 C CA . SER A 1 197 ? 1.026 8.613 -19.944 1.000 12.398 197 SER A CA 1
ATOM 1299 C C . SER A 1 197 ? 1.189 8.956 -21.413 1.000 12.375 197 SER A C 1
ATOM 1300 O O . SER A 1 197 ? 2.263 9.358 -21.842 1.000 13.420 197 SER A O 1
ATOM 1303 N N . ASN A 1 198 ? 0.105 8.851 -22.173 1.000 13.818 198 ASN A N 1
ATOM 1304 C CA . ASN A 1 198 ? 0.196 9.047 -23.613 1.000 14.995 198 ASN A CA 1
ATOM 1305 C C . ASN A 1 198 ? 0.174 10.522 -24.013 1.000 14.964 198 ASN A C 1
ATOM 1306 O O . ASN A 1 198 ? 0.373 10.858 -25.182 1.000 18.917 198 ASN A O 1
ATOM 1311 N N . ASP A 1 199 ? 0.098 11.437 -23.043 1.000 14.527 199 ASP A N 1
ATOM 1312 C CA . ASP A 1 199 ? 0.364 12.856 -23.242 1.000 15.994 199 ASP A CA 1
ATOM 1313 C C . ASP A 1 199 ? 1.805 13.232 -22.892 1.000 15.332 199 ASP A C 1
ATOM 1314 O O . ASP A 1 199 ? 2.169 14.415 -22.875 1.000 15.660 199 ASP A O 1
ATOM 1319 N N . TYR A 1 200 ? 2.618 12.198 -22.565 1.000 13.268 200 TYR A N 1
ATOM 1320 C CA . TYR A 1 200 ? 4.020 12.342 -22.188 1.000 14.887 200 TYR A CA 1
ATOM 1321 C C . TYR A 1 200 ? 4.202 13.032 -20.835 1.000 13.621 200 TYR A C 1
ATOM 1322 O O . TYR A 1 200 ? 5.322 13.383 -20.484 1.000 13.842 200 TYR A O 1
ATOM 1331 N N . SER A 1 201 ? 3.113 13.184 -20.093 1.000 12.441 201 SER A N 1
ATOM 1332 C CA . SER A 1 201 ? 3.149 13.765 -18.760 1.000 11.665 201 SER A CA 1
ATOM 1333 C C . SER A 1 201 ? 3.241 12.680 -17.698 1.000 11.933 201 SER A C 1
ATOM 1334 O O . SER A 1 201 ? 2.947 11.521 -17.948 1.000 11.535 201 SER A O 1
ATOM 1337 N N . LEU A 1 202 ? 3.659 13.128 -16.495 1.000 11.301 202 LEU A N 1
ATOM 1338 C CA . LEU A 1 202 ? 3.727 12.268 -15.318 1.000 12.619 202 LEU A CA 1
ATOM 1339 C C . LEU A 1 202 ? 2.359 12.258 -14.629 1.000 12.016 202 LEU A C 1
ATOM 1340 O O . LEU A 1 202 ? 1.796 13.330 -14.339 1.000 12.903 202 LEU A O 1
ATOM 1345 N N . TRP A 1 203 ? 1.847 11.087 -14.309 1.000 12.068 203 TRP A N 1
ATOM 1346 C CA . TRP A 1 203 ? 0.594 10.935 -13.571 1.000 12.682 203 TRP A CA 1
ATOM 1347 C C . TRP A 1 203 ? 0.837 10.025 -12.367 1.000 12.901 203 TRP A C 1
ATOM 1348 O O . TRP A 1 203 ? 1.788 9.237 -12.371 1.000 12.934 203 TRP A O 1
ATOM 1359 N N . TYR A 1 204 ? -0.009 10.123 -11.338 1.000 13.455 204 TYR A N 1
ATOM 1360 C CA . TYR A 1 204 ? 0.135 9.241 -10.188 1.000 12.897 204 TYR A CA 1
ATOM 1361 C C . TYR A 1 204 ? -1.234 8.790 -9.674 1.000 12.978 204 TYR A C 1
ATOM 1362 O O . TYR A 1 204 ? -2.262 9.437 -9.894 1.000 13.815 204 TYR A O 1
ATOM 1371 N N . ILE A 1 205 ? -1.183 7.714 -8.905 1.000 13.292 205 ILE A N 1
ATOM 1372 C CA . ILE A 1 205 ? -2.312 7.141 -8.215 1.000 13.163 205 ILE A CA 1
ATOM 1373 C C . ILE A 1 205 ? -1.794 6.727 -6.848 1.000 13.928 205 ILE A C 1
ATOM 1374 O O . ILE A 1 205 ? -0.603 6.477 -6.692 1.000 14.486 205 ILE A O 1
ATOM 1379 N N . LYS A 1 206 ? -2.668 6.644 -5.846 1.000 13.704 206 LYS A N 1
ATOM 1380 C CA . LYS A 1 206 ? -2.186 6.183 -4.557 1.000 14.765 206 LYS A CA 1
ATOM 1381 C C . LYS A 1 206 ? -3.308 5.469 -3.822 1.000 16.277 206 LYS A C 1
ATOM 1382 O O . LYS A 1 206 ? -4.476 5.631 -4.156 1.000 15.992 206 LYS A O 1
ATOM 1388 N N . GLN A 1 207 ? -2.907 4.661 -2.846 1.000 16.068 207 GLN A N 1
ATOM 1389 C CA . GLN A 1 207 ? -3.831 3.859 -2.072 1.000 15.874 207 GLN A CA 1
ATOM 1390 C C . GLN A 1 207 ? -4.220 4.654 -0.835 1.000 17.713 207 GLN A C 1
ATOM 1391 O O . GLN A 1 207 ? -3.425 5.419 -0.333 1.000 17.076 207 GLN A O 1
ATOM 1397 N N . THR A 1 208 ? -5.490 4.521 -0.429 1.000 20.317 208 THR A N 1
ATOM 1398 C CA . THR A 1 208 ? -6.009 5.192 0.748 1.000 22.600 208 THR A CA 1
ATOM 1399 C C . THR A 1 208 ? -6.572 4.128 1.676 1.000 22.653 208 THR A C 1
ATOM 1400 O O . THR A 1 208 ? -6.557 2.933 1.362 1.000 21.876 208 THR A O 1
ATOM 1404 N N . ALA A 1 209 ? -7.186 4.602 2.761 1.000 26.348 209 ALA A N 1
ATOM 1405 C CA . ALA A 1 209 ? -7.891 3.732 3.699 1.000 30.046 209 ALA A CA 1
ATOM 1406 C C . ALA A 1 209 ? -9.330 3.404 3.284 1.000 29.851 209 ALA A C 1
ATOM 1407 O O . ALA A 1 209 ? -9.972 2.535 3.878 1.000 30.304 209 ALA A O 1
ATOM 1409 N N . SER A 1 210 ? -9.843 4.025 2.228 1.000 29.828 210 SER A N 1
ATOM 1410 C CA . SER A 1 210 ? -11.249 3.902 1.843 1.000 26.334 210 SER A CA 1
ATOM 1411 C C . SER A 1 210 ? -11.583 2.500 1.330 1.000 30.709 210 SER A C 1
ATOM 1412 O O . SER A 1 210 ? -10.815 1.898 0.586 1.000 27.966 210 SER A O 1
ATOM 1415 N N . HIS A 1 211 ? -12.771 1.975 1.686 1.000 32.216 211 HIS A N 1
ATOM 1416 C CA . HIS A 1 211 ? -13.181 0.679 1.167 1.000 35.542 211 HIS A CA 1
ATOM 1417 C C . HIS A 1 211 ? -13.816 0.847 -0.203 1.000 33.088 211 HIS A C 1
ATOM 1418 O O . HIS A 1 211 ? -13.784 -0.073 -1.016 1.000 36.124 211 HIS A O 1
ATOM 1425 N N . THR A 1 212 ? -14.420 2.016 -0.432 1.000 30.325 212 THR A N 1
ATOM 1426 C CA . THR A 1 212 ? -15.123 2.291 -1.671 1.000 28.213 212 THR A CA 1
ATOM 1427 C C . THR A 1 212 ? -14.181 2.800 -2.751 1.000 25.555 212 THR A C 1
ATOM 1428 O O . THR A 1 212 ? -14.414 2.528 -3.931 1.000 24.370 212 THR A O 1
ATOM 1432 N N . TYR A 1 213 ? -13.166 3.584 -2.335 1.000 23.111 213 TYR A N 1
ATOM 1433 C CA . TYR A 1 213 ? -12.193 4.135 -3.271 1.000 22.844 213 TYR A CA 1
ATOM 1434 C C . TYR A 1 213 ? -10.792 3.859 -2.733 1.000 21.140 213 TYR A C 1
ATOM 1435 O O . TYR A 1 213 ? -10.066 4.784 -2.351 1.000 19.744 213 TYR A O 1
ATOM 1444 N N . PRO A 1 214 ? -10.393 2.572 -2.675 1.000 20.947 214 PRO A N 1
ATOM 1445 C CA . PRO A 1 214 ? -9.103 2.198 -2.097 1.000 19.648 214 PRO A CA 1
ATOM 1446 C C . PRO A 1 214 ? -7.955 2.845 -2.859 1.000 19.157 214 PRO A C 1
ATOM 1447 O O . PRO A 1 214 ? -6.932 3.130 -2.282 1.000 19.617 214 PRO A O 1
ATOM 1451 N N . TRP A 1 215 ? -8.117 3.013 -4.164 1.000 16.758 215 TRP A N 1
ATOM 1452 C CA . TRP A 1 215 ? -7.137 3.752 -4.915 1.000 16.975 215 TRP A CA 1
ATOM 1453 C C . TRP A 1 215 ? -7.761 5.006 -5.493 1.000 15.413 215 TRP A C 1
ATOM 1454 O O . TRP A 1 215 ? -8.932 4.957 -5.896 1.000 17.181 215 TRP A O 1
ATOM 1465 N N . THR A 1 216 ? -7.012 6.111 -5.494 1.000 13.928 216 THR A N 1
ATOM 1466 C CA . THR A 1 216 ? -7.481 7.366 -6.046 1.000 13.707 216 THR A CA 1
ATOM 1467 C C . THR A 1 216 ? -7.641 7.293 -7.554 1.000 14.621 216 THR A C 1
ATOM 1468 O O . THR A 1 216 ? -7.151 6.360 -8.183 1.000 15.405 216 THR A O 1
ATOM 1472 N N . ASN A 1 217 ? -8.339 8.266 -8.111 1.000 16.761 217 ASN A N 1
ATOM 1473 C CA . ASN A 1 217 ? -8.293 8.513 -9.530 1.000 17.796 217 ASN A CA 1
ATOM 1474 C C . ASN A 1 217 ? -6.876 8.966 -9.877 1.000 14.930 217 ASN A C 1
ATOM 1475 O O . ASN A 1 217 ? -6.214 9.629 -9.081 1.000 18.261 217 ASN A O 1
ATOM 1480 N N . TRP A 1 218 ? -6.460 8.678 -11.097 1.000 15.092 218 TRP A N 1
ATOM 1481 C CA . TRP A 1 218 ? -5.201 9.191 -11.588 1.000 14.439 218 TRP A CA 1
ATOM 1482 C C . TRP A 1 218 ? -5.213 10.723 -11.582 1.000 16.206 218 TRP A C 1
ATOM 1483 O O . TRP A 1 218 ? -6.224 11.356 -11.964 1.000 17.035 218 TRP A O 1
ATOM 1494 N N . GLN A 1 219 ? -4.075 11.301 -11.181 1.000 15.105 219 GLN A N 1
ATOM 1495 C CA . GLN A 1 219 ? -3.874 12.733 -11.080 1.000 15.327 219 GLN A CA 1
ATOM 1496 C C . GLN A 1 219 ? -2.624 13.119 -11.851 1.000 13.991 219 GLN A C 1
ATOM 1497 O O . GLN A 1 219 ? -1.632 12.381 -11.827 1.000 13.122 219 GLN A O 1
ATOM 1503 N N . SER A 1 220 ? -2.695 14.222 -12.600 1.000 13.045 220 SER A N 1
ATOM 1504 C CA . SER A 1 220 ? -1.620 14.649 -13.449 1.000 12.428 220 SER A CA 1
ATOM 1505 C C . SER A 1 220 ? -0.646 15.567 -12.706 1.000 13.314 220 SER A C 1
ATOM 1506 O O . SER A 1 220 ? -1.095 16.474 -11.987 1.000 15.016 220 SER A O 1
ATOM 1509 N N . LEU A 1 221 ? 0.664 15.397 -12.953 1.000 12.493 221 LEU A N 1
ATOM 1510 C CA . LEU A 1 221 ? 1.666 16.382 -12.584 1.000 12.658 221 LEU A CA 1
ATOM 1511 C C . LEU A 1 221 ? 2.297 17.004 -13.829 1.000 11.802 221 LEU A C 1
ATOM 1512 O O . LEU A 1 221 ? 3.329 17.713 -13.729 1.000 12.445 221 LEU A O 1
ATOM 1517 N N . SER A 1 222 ? 1.649 16.828 -14.978 1.000 12.625 222 SER A N 1
ATOM 1518 C CA . SER A 1 222 ? 2.055 17.508 -16.195 1.000 12.359 222 SER A CA 1
ATOM 1519 C C . SER A 1 222 ? 3.493 17.128 -16.568 1.000 14.272 222 SER A C 1
ATOM 1520 O O . SER A 1 222 ? 3.958 16.042 -16.227 1.000 12.682 222 SER A O 1
ATOM 1523 N N . GLY A 1 223 ? 4.172 18.029 -17.276 1.000 12.976 223 GLY A N 1
ATOM 1524 C CA . GLY A 1 223 ? 5.525 17.803 -17.755 1.000 12.049 223 GLY A CA 1
ATOM 1525 C C . GLY A 1 223 ? 5.554 17.127 -19.136 1.000 11.405 223 GLY A C 1
ATOM 1526 O O . GLY A 1 223 ? 4.537 16.582 -19.604 1.000 12.654 223 GLY A O 1
ATOM 1527 N N . VAL A 1 224 ? 6.738 17.154 -19.731 1.000 11.656 224 VAL A N 1
ATOM 1528 C CA . VAL A 1 224 ? 7.071 16.360 -20.891 1.000 12.650 224 VAL A CA 1
ATOM 1529 C C . VAL A 1 224 ? 8.286 15.549 -20.485 1.000 12.553 224 VAL A C 1
ATOM 1530 O O . VAL A 1 224 ? 9.354 16.115 -20.263 1.000 12.944 224 VAL A O 1
ATOM 1534 N N . ILE A 1 225 ? 8.118 14.235 -20.363 1.000 12.912 225 ILE A N 1
ATOM 1535 C CA . ILE A 1 225 ? 9.287 13.481 -19.936 1.000 13.747 225 ILE A CA 1
ATOM 1536 C C . ILE A 1 225 ? 9.652 12.424 -20.972 1.000 13.415 225 ILE A C 1
ATOM 1537 O O . ILE A 1 225 ? 8.807 11.869 -21.675 1.000 12.767 225 ILE A O 1
ATOM 1542 N N . THR A 1 226 ? 10.968 12.229 -21.069 1.000 12.106 226 THR A N 1
ATOM 1543 C CA . THR A 1 226 ? 11.578 11.406 -22.091 1.000 12.600 226 THR A CA 1
ATOM 1544 C C . THR A 1 226 ? 12.450 10.282 -21.529 1.000 13.263 226 THR A C 1
ATOM 1545 O O . THR A 1 226 ? 13.302 9.737 -22.239 1.000 14.283 226 THR A O 1
ATOM 1549 N N . SER A 1 227 ? 12.242 9.943 -20.253 1.000 13.370 227 SER A N 1
ATOM 1550 C CA . SER A 1 227 ? 12.829 8.761 -19.641 1.000 13.311 227 SER A CA 1
ATOM 1551 C C . SER A 1 227 ? 11.779 8.095 -18.781 1.000 14.028 227 SER A C 1
ATOM 1552 O O . SER A 1 227 ? 10.773 8.699 -18.460 1.000 14.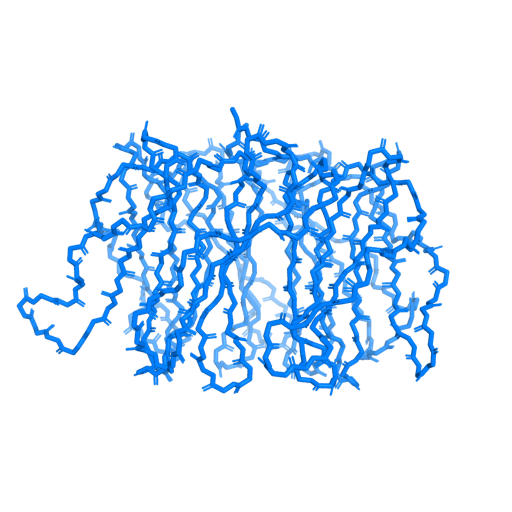309 227 SER A O 1
ATOM 1555 N N . ASN A 1 228 ? 12.089 6.906 -18.268 1.000 14.060 228 ASN A N 1
ATOM 1556 C CA . ASN A 1 228 ? 11.299 6.429 -17.152 1.000 14.682 228 ASN A CA 1
ATOM 1557 C C . ASN A 1 228 ? 11.436 7.427 -16.021 1.000 12.831 228 ASN A C 1
ATOM 1558 O O . ASN A 1 228 ? 12.540 7.903 -15.759 1.000 13.257 228 ASN A O 1
ATOM 1563 N N . PRO A 1 229 ? 10.352 7.708 -15.295 1.000 12.464 229 PRO A N 1
ATOM 1564 C CA . PRO A 1 229 ? 10.465 8.458 -14.038 1.000 12.693 229 PRO A CA 1
ATOM 1565 C C . PRO A 1 229 ? 10.876 7.559 -12.884 1.000 12.279 229 PRO A C 1
ATOM 1566 O O . PRO A 1 229 ? 10.629 6.346 -12.924 1.000 12.307 229 PRO A O 1
ATOM 1570 N N . VAL A 1 230 ? 11.511 8.154 -11.891 1.000 11.630 230 VAL A N 1
ATOM 1571 C CA A VAL A 1 230 ? 11.901 7.424 -10.684 0.800 12.504 230 VAL A CA 1
ATOM 1572 C CA B VAL A 1 230 ? 11.851 7.410 -10.691 0.200 12.126 230 VAL A CA 1
ATOM 1573 C C . VAL A 1 230 ? 11.480 8.250 -9.480 1.000 12.091 230 VAL A C 1
ATOM 1574 O O . VAL A 1 230 ? 11.836 9.434 -9.384 1.000 12.830 230 VAL A O 1
ATOM 1581 N N . VAL A 1 231 ? 10.727 7.619 -8.551 1.000 11.113 231 VAL A N 1
ATOM 1582 C CA . VAL A 1 231 ? 10.306 8.277 -7.341 1.000 11.540 231 VAL A CA 1
ATOM 1583 C C . VAL A 1 231 ? 11.138 7.800 -6.150 1.000 11.656 231 VAL A C 1
ATOM 1584 O O . VAL A 1 231 ? 11.555 6.637 -6.078 1.000 12.993 231 VAL A O 1
ATOM 1588 N N . ILE A 1 232 ? 11.296 8.686 -5.177 1.000 11.671 232 ILE A N 1
ATOM 1589 C CA . ILE A 1 232 ? 11.962 8.346 -3.928 1.000 12.425 232 ILE A CA 1
ATOM 1590 C C . ILE A 1 232 ? 11.366 9.238 -2.858 1.000 12.151 232 ILE A C 1
ATOM 1591 O O . ILE A 1 232 ? 10.700 10.227 -3.149 1.000 12.774 232 ILE A O 1
ATOM 1596 N N . SER A 1 233 ? 11.586 8.906 -1.580 1.000 14.251 233 SER A N 1
ATOM 1597 C CA . SER A 1 233 ? 11.203 9.780 -0.485 1.000 15.295 233 SER A CA 1
ATOM 1598 C C . SER A 1 233 ? 12.417 10.491 0.103 1.000 15.349 233 SER A C 1
ATOM 1599 O O . SER A 1 233 ? 13.454 9.878 0.301 1.000 17.199 233 SER A O 1
ATOM 1602 N N . ASN A 1 234 ? 12.276 11.790 0.343 1.000 15.287 234 ASN A N 1
ATOM 1603 C CA . ASN A 1 234 ? 13.212 12.503 1.199 1.000 15.738 234 ASN A CA 1
ATOM 1604 C C . ASN A 1 234 ? 13.131 11.936 2.620 1.000 17.779 234 ASN A C 1
ATOM 1605 O O . ASN A 1 234 ? 12.172 11.264 2.956 1.000 19.614 234 ASN A O 1
ATOM 1610 N N . SER A 1 235 ? 14.164 12.206 3.424 1.000 19.495 235 SER A N 1
ATOM 1611 C CA . SER A 1 235 ? 14.199 11.651 4.771 1.000 21.307 235 SER A CA 1
ATOM 1612 C C . SER A 1 235 ? 12.979 12.058 5.591 1.000 22.529 235 SER A C 1
ATOM 1613 O O . SER A 1 235 ? 12.634 11.336 6.512 1.000 26.533 235 SER A O 1
ATOM 1616 N N . ASP A 1 236 ? 12.326 13.181 5.282 1.000 19.579 236 ASP A N 1
ATOM 1617 C CA . ASP A 1 236 ? 11.189 13.655 6.062 1.000 20.582 236 ASP A CA 1
ATOM 1618 C C . ASP A 1 236 ? 9.836 13.205 5.507 1.000 21.461 236 ASP A C 1
ATOM 1619 O O . ASP A 1 236 ? 8.782 13.557 6.029 1.000 22.517 236 ASP A O 1
ATOM 1624 N N . GLY A 1 237 ? 9.834 12.361 4.473 1.000 19.668 237 GLY A N 1
ATOM 1625 C CA . GLY A 1 237 ? 8.589 11.807 3.977 1.000 18.682 237 GLY A CA 1
ATOM 1626 C C . GLY A 1 237 ? 8.038 12.438 2.696 1.000 20.252 237 GLY A C 1
ATOM 1627 O O . GLY A 1 237 ? 7.057 11.937 2.160 1.000 22.678 237 GLY A O 1
ATOM 1628 N N . ARG A 1 238 ? 8.619 13.547 2.226 1.000 16.700 238 ARG A N 1
ATOM 1629 C CA . ARG A 1 238 ? 8.212 14.235 1.015 1.000 16.030 238 ARG A CA 1
ATOM 1630 C C . ARG A 1 238 ? 8.687 13.421 -0.184 1.000 15.561 238 ARG A C 1
ATOM 1631 O O . ARG A 1 238 ? 9.879 13.183 -0.359 1.000 14.391 238 ARG A O 1
ATOM 1639 N N . LEU A 1 239 ? 7.761 12.979 -1.020 1.000 14.608 239 LEU A N 1
ATOM 1640 C CA . LEU A 1 239 ? 8.171 12.306 -2.258 1.000 14.585 239 LEU A CA 1
ATOM 1641 C C . LEU A 1 239 ? 8.714 13.282 -3.292 1.000 13.037 239 LEU A C 1
ATOM 1642 O O . LEU A 1 239 ? 8.437 14.498 -3.298 1.000 13.127 239 LEU A O 1
ATOM 1647 N N . GLU A 1 240 ? 9.560 12.717 -4.147 1.000 12.410 240 GLU A N 1
ATOM 1648 C CA . GLU A 1 240 ? 10.251 13.488 -5.173 1.000 12.560 240 GLU A CA 1
ATOM 1649 C C . GLU A 1 240 ? 10.434 12.575 -6.362 1.000 10.859 240 GLU A C 1
ATOM 1650 O O . GLU A 1 240 ? 10.891 11.442 -6.203 1.000 12.194 240 GLU A O 1
ATOM 1656 N N . VAL A 1 241 ? 10.153 13.102 -7.563 1.000 10.734 241 VAL A N 1
ATOM 1657 C CA . VAL A 1 241 ? 10.297 12.336 -8.795 1.000 10.720 241 VAL A CA 1
ATOM 1658 C C . VAL A 1 241 ? 11.308 12.983 -9.737 1.000 10.889 241 VAL A C 1
ATOM 1659 O O . VAL A 1 241 ? 11.360 14.185 -9.849 1.000 11.976 241 VAL A O 1
ATOM 1663 N N . PHE A 1 242 ? 12.160 12.160 -10.333 1.000 10.628 242 PHE A N 1
ATOM 1664 C CA . PHE A 1 242 ? 13.181 12.555 -11.286 1.000 10.813 242 PHE A CA 1
ATOM 1665 C C . PHE A 1 242 ? 12.879 11.962 -12.666 1.000 10.776 242 PHE A C 1
ATOM 1666 O O . PHE A 1 242 ? 12.472 10.812 -12.765 1.000 10.289 242 PHE A O 1
ATOM 1674 N N . ALA A 1 243 ? 13.140 12.733 -13.718 1.000 11.358 243 ALA A N 1
ATOM 1675 C CA . ALA A 1 243 ? 13.023 12.209 -15.067 1.000 11.309 243 ALA A CA 1
ATOM 1676 C C . ALA A 1 243 ? 13.799 13.090 -16.026 1.000 11.321 243 ALA A C 1
ATOM 1677 O O . ALA A 1 243 ? 14.018 14.276 -15.757 1.000 12.858 243 ALA A O 1
ATOM 1679 N N . ARG A 1 244 ? 14.175 12.532 -17.185 1.000 11.288 244 ARG A N 1
ATOM 1680 C CA . ARG A 1 244 ? 14.714 13.360 -18.246 1.000 11.381 244 ARG A CA 1
ATOM 1681 C C . ARG A 1 244 ? 13.609 14.170 -18.922 1.000 11.258 244 ARG A C 1
ATOM 1682 O O . ARG A 1 244 ? 12.480 13.687 -19.076 1.000 11.378 244 ARG A O 1
ATOM 1690 N N . GLY A 1 245 ? 13.949 15.420 -19.255 1.000 11.735 245 GLY A N 1
ATOM 1691 C CA . GLY A 1 245 ? 12.981 16.302 -19.885 1.000 12.444 245 GLY A CA 1
ATOM 1692 C C . GLY A 1 245 ? 13.209 16.372 -21.394 1.000 12.653 245 GLY A C 1
ATOM 1693 O O . GLY A 1 245 ? 14.092 15.709 -21.917 1.000 13.469 245 GLY A O 1
ATOM 1694 N N . SER A 1 246 ? 12.422 17.227 -22.067 1.000 13.141 246 SER A N 1
ATOM 1695 C CA . SER A 1 246 ? 12.458 17.262 -23.516 1.000 14.399 246 SER A CA 1
ATOM 1696 C C . SER A 1 246 ? 13.742 17.902 -24.037 1.000 15.935 246 SER A C 1
ATOM 1697 O O . SER A 1 246 ? 14.036 17.796 -25.244 1.000 16.263 246 SER A O 1
ATOM 1700 N N . ASP A 1 247 ? 14.487 18.590 -23.156 1.000 13.787 247 ASP A N 1
ATOM 1701 C CA . ASP A 1 247 ? 15.757 19.249 -23.471 1.000 13.827 247 ASP A CA 1
ATOM 1702 C C . ASP A 1 247 ? 16.930 18.364 -23.018 1.000 13.943 247 ASP A C 1
ATOM 1703 O O . ASP A 1 247 ? 18.082 18.797 -23.085 1.000 16.202 247 ASP A O 1
ATOM 1708 N N . ASN A 1 248 ? 16.628 17.120 -22.624 1.000 14.268 248 ASN A N 1
ATOM 1709 C CA . ASN A 1 248 ? 17.590 16.107 -22.165 1.000 13.082 248 ASN A CA 1
ATOM 1710 C C . ASN A 1 248 ? 18.250 16.442 -20.834 1.000 12.134 248 ASN A C 1
ATOM 1711 O O . ASN A 1 248 ? 19.188 15.749 -20.418 1.000 12.379 248 ASN A O 1
ATOM 1716 N N . ALA A 1 249 ? 17.801 17.507 -20.177 1.000 12.425 249 ALA A N 1
ATOM 1717 C CA . ALA A 1 249 ? 18.221 17.775 -18.809 1.000 12.460 249 ALA A CA 1
ATOM 1718 C C . ALA A 1 249 ? 17.512 16.820 -17.857 1.000 11.681 249 ALA A C 1
ATOM 1719 O O . ALA A 1 249 ? 16.480 16.233 -18.170 1.000 12.085 249 ALA A O 1
ATOM 1721 N N . LEU A 1 250 ? 18.072 16.746 -16.647 1.000 11.658 250 LEU A N 1
ATOM 1722 C CA . LEU A 1 250 ? 17.354 16.144 -15.533 1.000 10.998 250 LEU A CA 1
ATOM 1723 C C . LEU A 1 250 ? 16.349 17.132 -14.965 1.000 11.524 250 LEU A C 1
ATOM 1724 O O . LEU A 1 250 ? 16.767 18.228 -14.571 1.000 12.716 250 LEU A O 1
ATOM 1729 N N . TRP A 1 251 ? 15.089 16.730 -14.851 1.000 11.519 251 TRP A N 1
ATOM 1730 C CA . TRP A 1 251 ? 14.090 17.521 -14.171 1.000 11.438 251 TRP A CA 1
ATOM 1731 C C . TRP A 1 251 ? 13.574 16.806 -12.927 1.000 10.217 251 TRP A C 1
ATOM 1732 O O . TRP A 1 251 ? 13.735 15.610 -12.799 1.000 10.980 251 TRP A O 1
ATOM 1743 N N . HIS A 1 252 ? 12.939 17.546 -12.017 1.000 11.492 252 HIS A N 1
ATOM 1744 C CA . HIS A 1 252 ? 12.426 16.961 -10.805 1.000 11.071 252 HIS A CA 1
ATOM 1745 C C . HIS A 1 252 ? 11.243 17.787 -10.324 1.000 11.207 252 HIS A C 1
ATOM 1746 O O . HIS A 1 252 ? 11.023 18.933 -10.731 1.000 12.942 252 HIS A O 1
ATOM 1753 N N . ILE A 1 253 ? 10.450 17.126 -9.480 1.000 11.300 253 ILE A N 1
ATOM 1754 C CA . ILE A 1 253 ? 9.227 17.705 -8.943 1.000 10.617 253 ILE A CA 1
ATOM 1755 C C . ILE A 1 253 ? 9.058 17.068 -7.571 1.000 12.461 253 ILE A C 1
ATOM 1756 O O . ILE A 1 253 ? 9.422 15.894 -7.431 1.000 13.179 253 ILE A O 1
ATOM 1761 N N . TRP A 1 254 ? 8.551 17.775 -6.562 1.000 11.827 254 TRP A N 1
ATOM 1762 C CA . TRP A 1 254 ? 8.502 17.201 -5.229 1.000 12.748 254 TRP A CA 1
ATOM 1763 C C . TRP A 1 254 ? 7.334 17.743 -4.431 1.000 12.506 254 TRP A C 1
ATOM 1764 O O . TRP A 1 254 ? 6.767 18.779 -4.760 1.000 13.578 254 TRP A O 1
ATOM 1775 N N . GL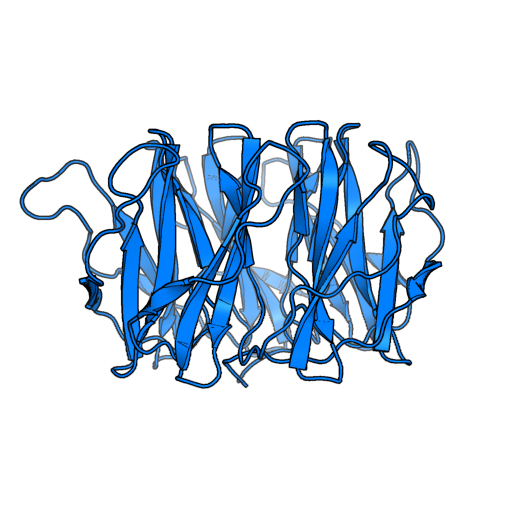N A 1 255 ? 7.040 17.029 -3.342 1.000 13.643 255 GLN A N 1
ATOM 1776 C CA . GLN A 1 255 ? 5.996 17.436 -2.412 1.000 13.994 255 GLN A CA 1
ATOM 1777 C C . GLN A 1 255 ? 6.510 18.544 -1.506 1.000 14.753 255 GLN A C 1
ATOM 1778 O O . GLN A 1 255 ? 7.637 18.489 -1.046 1.000 15.474 255 GLN A O 1
ATOM 1784 N N . VAL A 1 256 ? 5.601 19.470 -1.182 1.000 16.439 256 VAL A N 1
ATOM 1785 C CA . VAL A 1 256 ? 5.978 20.639 -0.386 1.000 17.122 256 VAL A CA 1
ATOM 1786 C C . VAL A 1 256 ? 5.942 20.320 1.104 1.000 19.300 256 VAL A C 1
ATOM 1787 O O . VAL A 1 256 ? 6.551 21.019 1.927 1.000 20.175 256 VAL A O 1
ATOM 1791 N N . ALA A 1 257 ? 5.288 19.205 1.427 1.000 19.364 257 ALA A N 1
ATOM 1792 C CA . ALA A 1 257 ? 5.271 18.653 2.766 1.000 17.569 257 ALA A CA 1
ATOM 1793 C C . ALA A 1 257 ? 4.852 17.195 2.650 1.000 18.002 257 ALA A C 1
ATOM 1794 O O . ALA A 1 257 ? 4.417 16.795 1.569 1.000 17.696 257 ALA A O 1
ATOM 1796 N N . PRO A 1 258 ? 5.023 16.375 3.696 1.000 17.343 258 PRO A N 1
ATOM 1797 C CA . PRO A 1 258 ? 4.696 14.938 3.613 1.000 17.799 258 PRO A CA 1
ATOM 1798 C C . PRO A 1 258 ? 3.220 14.780 3.280 1.000 19.224 258 PRO A C 1
ATOM 1799 O O . PRO A 1 258 ? 2.395 15.402 3.937 1.000 19.121 258 PRO A O 1
ATOM 1803 N N . ASN A 1 259 ? 2.933 14.049 2.203 1.000 19.166 259 ASN A N 1
ATOM 1804 C CA . ASN A 1 259 ? 1.579 13.804 1.701 1.000 20.605 259 ASN A CA 1
ATOM 1805 C C . ASN A 1 259 ? 0.850 15.118 1.405 1.000 18.791 259 ASN A C 1
ATOM 1806 O O . ASN A 1 259 ? -0.362 15.220 1.572 1.000 19.278 259 ASN A O 1
ATOM 1811 N N . ALA A 1 260 ? 1.551 16.089 0.824 1.000 19.515 260 ALA A N 1
ATOM 1812 C CA . ALA A 1 260 ? 0.932 17.336 0.440 1.000 22.090 260 ALA A CA 1
ATOM 1813 C C . ALA A 1 260 ? 0.996 17.468 -1.092 1.000 18.983 260 ALA A C 1
ATOM 1814 O O . ALA A 1 260 ? 1.493 16.571 -1.757 1.000 19.019 260 ALA A O 1
ATOM 1816 N N . GLY A 1 261 ? 0.606 18.637 -1.602 1.000 18.297 261 GLY A N 1
ATOM 1817 C CA . GLY A 1 261 ? 0.723 18.897 -3.021 1.000 17.521 261 GLY A CA 1
ATOM 1818 C C . GLY A 1 261 ? 2.168 19.122 -3.454 1.000 15.851 261 GLY A C 1
ATOM 1819 O O . GLY A 1 261 ? 3.103 19.121 -2.666 1.000 17.398 261 GLY A O 1
ATOM 1820 N N . TRP A 1 262 ? 2.316 19.336 -4.760 1.000 16.787 262 TRP A N 1
ATOM 1821 C CA . TRP A 1 262 ? 3.593 19.275 -5.419 1.000 15.441 262 TRP A CA 1
ATOM 1822 C C . TRP A 1 262 ? 4.015 20.663 -5.903 1.000 15.236 262 TRP A C 1
ATOM 1823 O O . TRP A 1 262 ? 3.176 21.520 -6.201 1.000 16.115 262 TRP A O 1
ATOM 1834 N N . THR A 1 263 ? 5.323 20.853 -6.081 1.000 14.020 263 THR A N 1
ATOM 1835 C CA . THR A 1 263 ? 5.914 21.963 -6.789 1.000 13.668 263 THR A CA 1
ATOM 1836 C C . THR A 1 263 ? 5.622 21.842 -8.271 1.000 13.192 263 THR A C 1
ATOM 1837 O O . THR A 1 263 ? 5.016 20.893 -8.691 1.000 15.389 263 THR A O 1
ATOM 1841 N N . ASN A 1 264 ? 6.021 22.861 -9.014 1.000 15.685 264 ASN A N 1
ATOM 1842 C CA . ASN A 1 264 ? 6.144 22.754 -10.451 1.000 15.003 264 ASN A CA 1
ATOM 1843 C C . ASN A 1 264 ? 7.396 21.911 -10.783 1.000 14.531 264 ASN A C 1
ATOM 1844 O O . ASN A 1 264 ? 8.270 21.645 -9.953 1.000 14.959 264 ASN A O 1
ATOM 1849 N N . TRP A 1 265 ? 7.506 21.540 -12.060 1.000 13.646 265 TRP A N 1
ATOM 1850 C CA . TRP A 1 265 ? 8.714 20.915 -12.562 1.000 12.796 265 TRP A CA 1
ATOM 1851 C C . TRP A 1 265 ? 9.850 21.918 -12.613 1.000 13.126 265 TRP A C 1
ATOM 1852 O O . TRP A 1 265 ? 9.658 23.066 -13.037 1.000 15.175 265 TRP A O 1
ATOM 1863 N N . ARG A 1 266 ? 11.040 21.487 -12.166 1.000 12.341 266 ARG A N 1
ATOM 1864 C CA . ARG A 1 266 ? 12.214 22.340 -12.109 1.000 13.854 266 ARG A CA 1
ATOM 1865 C C . ARG A 1 266 ? 13.406 21.588 -12.683 1.000 13.105 266 ARG A C 1
ATOM 1866 O O . ARG A 1 266 ? 13.515 20.361 -12.528 1.000 13.564 266 ARG A O 1
ATOM 1874 N N . SER A 1 267 ? 14.242 22.329 -13.400 1.000 13.233 267 SER A N 1
ATOM 1875 C CA . SER A 1 267 ? 15.398 21.730 -14.062 1.000 13.547 267 SER A CA 1
ATOM 1876 C C . SER A 1 267 ? 16.610 21.701 -13.139 1.000 14.388 267 SER A C 1
ATOM 1877 O O . SER A 1 267 ? 16.958 22.708 -12.493 1.000 15.790 267 SER A O 1
ATOM 1880 N N . LEU A 1 268 ? 17.328 20.568 -13.190 1.000 13.404 268 LEU A N 1
ATOM 1881 C CA . LEU A 1 268 ? 18.660 20.430 -12.633 1.000 13.057 268 LEU A CA 1
ATOM 1882 C C . LEU A 1 268 ? 19.711 20.384 -13.740 1.000 12.714 268 LEU A C 1
ATOM 1883 O O . LEU A 1 268 ? 20.868 20.069 -13.448 1.000 13.412 268 LEU A O 1
ATOM 1888 N N . SER A 1 269 ? 19.332 20.778 -14.961 1.000 12.595 269 SER A N 1
ATOM 1889 C CA A SER A 1 269 ? 20.288 20.931 -16.047 0.700 14.112 269 SER A CA 1
ATOM 1890 C CA B SER A 1 269 ? 20.238 20.916 -16.091 0.300 13.380 269 SER A CA 1
ATOM 1891 C C . SER A 1 269 ? 20.972 19.597 -16.337 1.000 13.421 269 SER A C 1
ATOM 1892 O O . SER A 1 269 ? 20.428 18.525 -16.056 1.000 12.675 269 SER A O 1
ATOM 1897 N N . GLY A 1 270 ? 22.166 19.653 -16.939 1.000 13.755 270 GLY A N 1
ATOM 1898 C CA . GLY A 1 270 ? 22.865 18.460 -17.364 1.000 13.580 270 GLY A CA 1
ATOM 1899 C C . GLY A 1 270 ? 22.371 17.964 -18.719 1.000 13.345 270 GLY A C 1
ATOM 1900 O O . GLY A 1 270 ? 21.383 18.477 -19.254 1.000 14.636 270 GLY A O 1
ATOM 1901 N N . ILE A 1 271 ? 23.071 16.967 -19.290 1.000 13.773 271 ILE A N 1
ATOM 1902 C CA . ILE A 1 271 ? 22.598 16.239 -20.464 1.000 14.108 271 ILE A CA 1
ATOM 1903 C C . ILE A 1 271 ? 22.669 14.759 -20.108 1.000 12.771 271 ILE A C 1
ATOM 1904 O O . ILE A 1 271 ? 23.741 14.237 -19.917 1.000 14.186 271 ILE A O 1
ATOM 1909 N N . ILE A 1 272 ? 21.510 14.134 -19.879 1.000 13.224 272 ILE A N 1
ATOM 1910 C CA . ILE A 1 272 ? 21.534 12.759 -19.411 1.000 13.236 272 ILE A CA 1
ATOM 1911 C C . ILE A 1 272 ? 21.163 11.850 -20.582 1.000 13.236 272 ILE A C 1
ATOM 1912 O O . ILE A 1 272 ? 20.221 12.131 -21.358 1.000 13.122 272 ILE A O 1
ATOM 1917 N N . THR A 1 273 ? 21.945 10.757 -20.694 1.000 12.375 273 THR A N 1
ATOM 1918 C CA . THR A 1 273 ? 21.799 9.833 -21.808 1.000 12.951 273 THR A CA 1
ATOM 1919 C C . THR A 1 273 ? 21.380 8.452 -21.317 1.000 14.210 273 THR A C 1
ATOM 1920 O O . THR A 1 273 ? 21.616 7.462 -21.997 1.000 14.990 273 THR A O 1
ATOM 1924 N N . SER A 1 274 ? 20.779 8.394 -20.129 1.000 12.627 274 SER A N 1
ATOM 1925 C CA . SER A 1 274 ? 20.158 7.199 -19.588 1.000 11.884 274 SER A CA 1
ATOM 1926 C C . SER A 1 274 ? 19.003 7.632 -18.701 1.000 12.043 274 SER A C 1
ATOM 1927 O O . SER A 1 274 ? 18.955 8.789 -18.293 1.000 13.276 274 SER A O 1
ATOM 1930 N N . ASP A 1 275 ? 18.182 6.658 -18.291 1.000 12.295 275 ASP A N 1
ATOM 1931 C CA . ASP A 1 275 ? 17.352 6.879 -17.127 1.000 12.206 275 ASP A CA 1
ATOM 1932 C C . ASP A 1 275 ? 18.197 7.343 -15.941 1.000 12.786 275 ASP A C 1
ATOM 1933 O O . ASP A 1 275 ? 19.313 6.870 -15.735 1.000 12.438 275 ASP A O 1
ATOM 1938 N N . PRO A 1 276 ? 17.638 8.228 -15.102 1.000 12.344 276 PRO A N 1
ATOM 1939 C CA . PRO A 1 276 ? 18.259 8.570 -13.833 1.000 12.350 276 PRO A CA 1
ATOM 1940 C C . PRO A 1 276 ? 17.984 7.497 -12.780 1.000 12.462 276 PRO A C 1
ATOM 1941 O O . PRO A 1 276 ? 16.939 6.803 -12.816 1.000 12.751 276 PRO A O 1
ATOM 1945 N N . ALA A 1 277 ? 18.902 7.396 -11.821 1.000 11.955 277 ALA A N 1
ATOM 1946 C CA . ALA A 1 277 ? 18.782 6.584 -10.627 1.000 12.013 277 ALA A CA 1
ATOM 1947 C C . ALA A 1 277 ? 18.999 7.478 -9.428 1.000 13.903 277 ALA A C 1
ATOM 1948 O O . ALA A 1 277 ? 19.663 8.499 -9.501 1.000 14.241 277 ALA A O 1
ATOM 1950 N N . VAL A 1 278 ? 18.370 7.135 -8.310 1.000 12.933 278 VAL A N 1
ATOM 1951 C CA . VAL A 1 278 ? 18.474 7.989 -7.149 1.000 13.062 278 VAL A CA 1
ATOM 1952 C C . VAL A 1 278 ? 18.468 7.143 -5.882 1.000 12.780 278 VAL A C 1
ATOM 1953 O O . VAL A 1 278 ? 17.880 6.056 -5.829 1.000 13.179 278 VAL A O 1
ATOM 1957 N N . HIS A 1 279 ? 19.141 7.630 -4.832 1.000 12.262 279 HIS A N 1
ATOM 1958 C CA . HIS A 1 279 ? 19.193 6.953 -3.540 1.000 12.348 279 HIS A CA 1
ATOM 1959 C C . HIS A 1 279 ? 19.459 8.005 -2.481 1.000 14.056 279 HIS A C 1
ATOM 1960 O O . HIS A 1 279 ? 20.097 9.014 -2.753 1.000 15.480 279 HIS A O 1
ATOM 1967 N N . ILE A 1 280 ? 18.984 7.788 -1.253 1.000 15.580 280 ILE A N 1
ATOM 1968 C CA . ILE A 1 280 ? 19.375 8.712 -0.196 1.000 16.473 280 ILE A CA 1
ATOM 1969 C C . ILE A 1 280 ? 20.778 8.312 0.268 1.000 14.976 280 ILE A C 1
ATOM 1970 O O . ILE A 1 280 ? 21.090 7.126 0.422 1.000 15.895 280 ILE A O 1
ATOM 1975 N N . ASN A 1 281 ? 21.647 9.307 0.488 1.000 14.728 281 ASN A N 1
ATOM 1976 C CA . ASN A 1 281 ? 23.025 9.041 0.912 1.000 16.496 281 ASN A CA 1
ATOM 1977 C C . ASN A 1 281 ? 23.100 8.990 2.440 1.000 20.440 281 ASN A C 1
ATOM 1978 O O . ASN A 1 281 ? 22.090 9.172 3.130 1.000 20.882 281 ASN A O 1
ATOM 1983 N N . ALA A 1 282 ? 24.337 8.917 2.957 1.000 25.622 282 ALA A N 1
ATOM 1984 C CA . ALA A 1 282 ? 24.592 8.812 4.393 1.000 26.952 282 ALA A CA 1
ATOM 1985 C C . ALA A 1 282 ? 24.282 10.112 5.136 1.000 28.029 282 ALA A C 1
ATOM 1986 O O . ALA A 1 282 ? 24.084 10.103 6.352 1.000 29.729 282 ALA A O 1
ATOM 1988 N N . ASP A 1 283 ? 24.208 11.234 4.414 1.000 21.991 283 ASP A N 1
ATOM 1989 C CA . ASP A 1 283 ? 23.863 12.521 4.996 1.000 21.616 283 ASP A CA 1
ATOM 1990 C C . ASP A 1 283 ? 22.355 12.754 4.999 1.000 19.975 283 ASP A C 1
ATOM 1991 O O . ASP A 1 283 ? 21.929 13.859 5.351 1.000 21.855 283 ASP A O 1
ATOM 1996 N N . GLY A 1 284 ? 21.545 11.755 4.566 1.000 18.709 284 GLY A N 1
ATOM 1997 C CA . GLY A 1 284 ? 20.098 11.906 4.474 1.000 20.465 284 GLY A CA 1
ATOM 1998 C C . GLY A 1 284 ? 19.655 12.790 3.309 1.000 18.365 284 GLY A C 1
ATOM 1999 O O . GLY A 1 284 ? 18.533 13.317 3.269 1.000 23.603 284 GLY A O 1
ATOM 2000 N N . ARG A 1 285 ? 20.517 12.952 2.294 1.000 16.569 285 ARG A N 1
ATOM 2001 C CA . ARG A 1 285 ? 20.250 13.813 1.161 1.000 17.298 285 ARG A CA 1
ATOM 2002 C C . ARG A 1 285 ? 20.093 12.907 -0.070 1.000 15.134 285 ARG A C 1
ATOM 2003 O O . ARG A 1 285 ? 20.756 11.870 -0.198 1.000 16.146 285 ARG A O 1
ATOM 2011 N N . LEU A 1 286 ? 19.204 13.305 -0.962 1.000 12.880 286 LEU A N 1
ATOM 2012 C CA . LEU A 1 286 ? 19.041 12.608 -2.242 1.000 12.509 286 LEU A CA 1
ATOM 2013 C C . LEU A 1 286 ? 20.265 12.841 -3.128 1.000 12.354 286 LEU A C 1
ATOM 2014 O O . LEU A 1 286 ? 20.782 13.941 -3.264 1.000 13.020 286 LEU A O 1
ATOM 2019 N N . GLU A 1 287 ? 20.667 11.764 -3.803 1.000 12.176 287 GLU A N 1
ATOM 2020 C CA . GLU A 1 287 ? 21.802 11.785 -4.720 1.000 12.332 287 GLU A CA 1
ATOM 2021 C C . GLU A 1 287 ? 21.377 11.040 -5.978 1.000 12.005 287 GLU A C 1
ATOM 2022 O O . GLU A 1 287 ? 20.969 9.856 -5.897 1.000 12.144 287 GLU A O 1
ATOM 2028 N N . VAL A 1 288 ? 21.463 11.727 -7.137 1.000 11.031 288 VAL A N 1
ATOM 2029 C CA . VAL A 1 288 ? 21.011 11.221 -8.402 1.000 10.822 288 VAL A CA 1
ATOM 2030 C C . VAL A 1 288 ? 22.223 10.884 -9.260 1.000 11.747 288 VAL A C 1
ATOM 2031 O O . VAL A 1 288 ? 23.250 11.617 -9.258 1.000 12.264 288 VAL A O 1
ATOM 2035 N N . PHE A 1 289 ? 22.128 9.740 -9.944 1.000 10.975 289 PHE A N 1
ATOM 2036 C CA . PHE A 1 289 ? 23.136 9.245 -10.859 1.000 10.103 289 PHE A CA 1
ATOM 2037 C C . PHE A 1 289 ? 22.563 9.051 -12.250 1.000 10.160 289 PHE A C 1
ATOM 2038 O O . PHE A 1 289 ? 21.440 8.563 -12.410 1.000 11.606 289 PHE A O 1
ATOM 2046 N N . ALA A 1 290 ? 23.374 9.338 -13.261 1.000 10.449 290 ALA A N 1
ATOM 2047 C CA . ALA A 1 290 ? 22.915 9.140 -14.625 1.000 10.913 290 ALA A CA 1
ATOM 2048 C C . ALA A 1 290 ? 24.114 9.066 -15.544 1.000 10.235 290 ALA A C 1
ATOM 2049 O O . ALA A 1 290 ? 25.181 9.630 -15.245 1.000 12.414 290 ALA A O 1
ATOM 2051 N N . ARG A 1 291 ? 23.941 8.455 -16.721 1.000 11.405 291 ARG A N 1
ATOM 2052 C CA . ARG A 1 291 ? 24.943 8.556 -17.749 1.000 11.104 291 ARG A CA 1
ATOM 2053 C C . ARG A 1 291 ? 24.922 9.943 -18.387 1.000 11.974 291 ARG A C 1
ATOM 2054 O O . ARG A 1 291 ? 23.866 10.522 -18.602 1.000 12.128 291 ARG A O 1
ATOM 2062 N N . GLY A 1 292 ? 26.108 10.454 -18.738 1.000 12.490 292 GLY A N 1
ATOM 2063 C CA . GLY A 1 292 ? 26.249 11.748 -19.361 1.000 12.070 292 GLY A CA 1
ATOM 2064 C C . GLY A 1 292 ? 26.556 11.646 -20.840 1.000 14.890 292 GLY A C 1
ATOM 2065 O O . GLY A 1 292 ? 26.648 10.554 -21.419 1.000 15.620 292 GLY A O 1
ATOM 2066 N N . PRO A 1 293 ? 26.822 12.791 -21.476 1.000 14.942 293 PRO A N 1
ATOM 2067 C CA . PRO A 1 293 ? 27.006 12.766 -22.916 1.000 16.540 293 PRO A CA 1
ATOM 2068 C C . PRO A 1 293 ? 28.387 12.301 -23.359 1.000 19.006 293 PRO A C 1
ATOM 2069 O O . PRO A 1 293 ? 28.563 12.010 -24.540 1.000 23.810 293 PRO A O 1
ATOM 2073 N N . ASP A 1 294 ? 29.321 12.156 -22.414 1.000 13.477 294 ASP A N 1
ATOM 2074 C CA . ASP A 1 294 ? 30.636 11.560 -22.619 1.000 13.770 294 ASP A CA 1
ATOM 2075 C C . ASP A 1 294 ? 30.670 10.082 -22.216 1.000 13.843 294 ASP A C 1
ATOM 2076 O O . ASP A 1 294 ? 31.744 9.498 -22.087 1.000 16.005 294 ASP A O 1
ATOM 2081 N N . ASN A 1 295 ? 29.477 9.513 -21.951 1.000 15.767 295 ASN A N 1
ATOM 2082 C CA . ASN A 1 295 ? 29.267 8.136 -21.519 1.000 16.623 295 ASN A CA 1
ATOM 2083 C C . ASN A 1 295 ? 29.884 7.838 -20.167 1.000 15.574 295 ASN A C 1
ATOM 2084 O O . ASN A 1 295 ? 30.009 6.665 -19.809 1.000 13.997 295 ASN A O 1
ATOM 2089 N N . ALA A 1 296 ? 30.236 8.892 -19.431 1.000 13.362 296 ALA A N 1
ATOM 2090 C CA . ALA A 1 296 ? 30.673 8.739 -18.055 1.000 11.384 296 ALA A CA 1
ATOM 2091 C C . ALA A 1 296 ? 29.470 8.657 -17.125 1.000 11.227 296 ALA A C 1
ATOM 2092 O O . ALA A 1 296 ? 28.379 9.035 -17.476 1.000 12.745 296 ALA A O 1
ATOM 2094 N N . LEU A 1 297 ? 29.726 8.214 -15.881 1.000 11.637 297 LEU A N 1
ATOM 2095 C CA . LEU A 1 297 ? 28.745 8.308 -14.820 1.000 11.924 297 LEU A CA 1
ATOM 2096 C C . LEU A 1 297 ? 28.824 9.687 -14.176 1.000 11.853 297 LEU A C 1
ATOM 2097 O O . LEU A 1 297 ? 29.910 10.066 -13.791 1.000 12.653 297 LEU A O 1
ATOM 2102 N N . TRP A 1 298 ? 27.698 10.413 -14.076 1.000 10.951 298 TRP A N 1
ATOM 2103 C CA . TRP A 1 298 ? 27.652 11.679 -13.394 1.000 10.844 298 TRP A CA 1
ATOM 2104 C C . TRP A 1 298 ? 26.713 11.586 -12.207 1.000 10.973 298 TRP A C 1
ATOM 2105 O O . TRP A 1 298 ? 25.801 10.767 -12.190 1.000 11.349 298 TRP A O 1
ATOM 2116 N N . HIS A 1 299 ? 26.886 12.459 -11.209 1.000 11.858 299 HIS A N 1
ATOM 2117 C CA . HIS A 1 299 ? 25.981 12.521 -10.087 1.000 11.530 299 HIS A CA 1
ATOM 2118 C C . HIS A 1 299 ? 25.846 13.962 -9.603 1.000 10.711 299 HIS A C 1
ATOM 2119 O O . HIS A 1 299 ? 26.680 14.807 -9.928 1.000 12.283 299 HIS A O 1
ATOM 2126 N N . ILE A 1 300 ? 24.801 14.182 -8.811 1.000 10.551 300 ILE A N 1
ATOM 2127 C CA . ILE A 1 300 ? 24.362 15.477 -8.327 1.000 11.248 300 ILE A CA 1
ATOM 2128 C C . ILE A 1 300 ? 23.582 15.196 -7.064 1.000 11.323 300 ILE A C 1
ATOM 2129 O O . ILE A 1 300 ? 22.939 14.156 -6.965 1.000 12.597 300 ILE A O 1
ATOM 2134 N N . TRP A 1 301 ? 23.651 16.074 -6.066 1.000 11.815 301 TRP A N 1
ATOM 2135 C CA . TRP A 1 301 ? 23.018 15.814 -4.779 1.000 11.694 301 TRP A CA 1
ATOM 2136 C C . TRP A 1 301 ? 22.484 17.086 -4.133 1.000 12.250 301 TRP A C 1
ATOM 2137 O O . TRP A 1 301 ? 22.942 18.200 -4.415 1.000 13.203 301 TRP A O 1
ATOM 2148 N N . GLN A 1 302 ? 21.522 16.877 -3.226 1.000 12.298 302 GLN A N 1
ATOM 2149 C CA . GLN A 1 302 ? 21.014 17.939 -2.381 1.000 13.199 302 GLN A CA 1
ATOM 2150 C C . GLN A 1 302 ? 22.099 18.412 -1.409 1.000 13.504 302 GLN A C 1
ATOM 2151 O O . GLN A 1 302 ? 22.872 17.616 -0.907 1.000 14.166 302 GLN A O 1
ATOM 2157 N N . THR A 1 303 ? 22.133 19.756 -1.276 1.000 14.555 303 THR A N 1
ATOM 2158 C CA . THR A 1 303 ? 23.132 20.385 -0.434 1.000 17.678 303 THR A CA 1
ATOM 2159 C C . THR A 1 303 ? 22.481 21.125 0.729 1.000 19.306 303 THR A C 1
ATOM 2160 O O . THR A 1 303 ? 23.217 21.700 1.540 1.000 19.935 303 THR A O 1
ATOM 2164 N N . ALA A 1 304 ? 21.139 21.144 0.781 1.000 20.419 304 ALA A N 1
ATOM 2165 C CA . ALA A 1 304 ? 20.395 21.732 1.887 1.000 22.133 304 ALA A CA 1
ATOM 2166 C C . ALA A 1 304 ? 18.984 21.145 1.840 1.000 23.543 304 ALA A C 1
ATOM 2167 O O . ALA A 1 304 ? 18.682 20.394 0.914 1.000 25.146 304 ALA A O 1
ATOM 2169 N N . THR A 1 305 ? 18.125 21.459 2.814 1.000 25.659 305 THR A N 1
ATOM 2170 C CA . THR A 1 305 ? 16.746 20.976 2.781 1.000 28.965 305 THR A CA 1
ATOM 2171 C C . THR A 1 305 ? 15.927 21.801 1.792 1.000 26.897 305 THR A C 1
ATOM 2172 O O . THR A 1 305 ? 15.031 21.289 1.123 1.000 28.176 305 THR A O 1
ATOM 2176 N N . SER A 1 306 ? 16.217 23.098 1.735 1.000 25.853 306 SER A N 1
ATOM 2177 C CA . SER A 1 306 ? 15.693 23.913 0.666 1.000 28.532 306 SER A CA 1
ATOM 2178 C C . SER A 1 306 ? 16.226 23.276 -0.597 1.000 32.215 306 SER A C 1
ATOM 2179 O O . SER A 1 306 ? 17.125 22.420 -0.538 1.000 33.937 306 SER A O 1
ATOM 2182 N N . ASP A 1 307 ? 15.663 23.705 -1.709 1.000 27.286 307 ASP A N 1
ATOM 2183 C CA . ASP A 1 307 ? 15.979 23.145 -3.008 1.000 25.929 307 ASP A CA 1
ATOM 2184 C C . ASP A 1 307 ? 17.342 23.654 -3.441 1.000 25.041 307 ASP A C 1
ATOM 2185 O O . ASP A 1 307 ? 17.437 24.476 -4.351 1.000 29.477 307 ASP A O 1
ATOM 2190 N N . ALA A 1 308 ? 18.380 23.206 -2.743 1.000 20.455 308 ALA A N 1
ATOM 2191 C CA . ALA A 1 308 ? 19.740 23.531 -3.105 1.000 18.646 308 ALA A CA 1
ATOM 2192 C C . ALA A 1 308 ? 20.388 22.223 -3.537 1.000 16.855 308 ALA A C 1
ATOM 2193 O O . ALA A 1 308 ? 20.257 21.222 -2.827 1.000 17.575 308 ALA A O 1
ATOM 2195 N N . TRP A 1 309 ? 21.051 22.264 -4.691 1.000 15.859 309 TRP A N 1
ATOM 2196 C CA . TRP A 1 309 ? 21.742 21.107 -5.230 1.000 15.583 309 TRP A CA 1
ATOM 2197 C C . TRP A 1 309 ? 23.161 21.480 -5.662 1.000 14.447 309 TRP A C 1
ATOM 2198 O O . TRP A 1 309 ? 23.480 22.641 -5.934 1.000 16.125 309 TRP A O 1
ATOM 2209 N N . SER A 1 310 ? 23.998 20.463 -5.706 1.000 12.128 310 SER A N 1
ATOM 2210 C CA . SER A 1 310 ? 25.395 20.553 -6.043 1.000 12.203 310 SER A CA 1
ATOM 2211 C C . SER A 1 310 ? 25.510 20.795 -7.538 1.000 13.026 310 SER A C 1
ATOM 2212 O O . SER A 1 310 ? 24.514 20.763 -8.236 1.000 14.681 310 SER A O 1
ATOM 2215 N N . GLU A 1 311 ? 26.747 20.989 -7.988 1.000 15.658 311 GLU A N 1
ATOM 2216 C CA . GLU A 1 311 ? 27.027 20.907 -9.409 1.000 17.360 311 GLU A CA 1
ATOM 2217 C C . GLU A 1 311 ? 26.976 19.439 -9.834 1.000 15.376 311 GLU A C 1
ATOM 2218 O O . GLU A 1 311 ? 27.284 18.531 -9.056 1.000 14.038 311 GLU A O 1
ATOM 2224 N N . TRP A 1 312 ? 26.640 19.228 -11.112 1.000 13.789 312 TRP A N 1
ATOM 2225 C CA . TRP A 1 312 ? 26.892 17.933 -11.715 1.000 13.536 312 TRP A CA 1
ATOM 2226 C C . TRP A 1 312 ? 28.379 17.647 -11.613 1.000 13.103 312 TRP A C 1
ATOM 2227 O O . TRP A 1 312 ? 29.195 18.502 -11.942 1.000 13.891 312 TRP A O 1
ATOM 2238 N N . THR A 1 313 ? 28.711 16.427 -11.198 1.000 11.894 313 THR A N 1
ATOM 2239 C CA . THR A 1 313 ? 30.054 15.984 -10.904 1.000 11.713 313 THR A CA 1
ATOM 2240 C C . THR A 1 313 ? 30.282 14.632 -11.536 1.000 12.747 313 THR A C 1
ATOM 2241 O O . THR A 1 313 ? 29.421 13.717 -11.416 1.000 12.664 313 THR A O 1
ATOM 2245 N N . SER A 1 314 ? 31.399 14.511 -12.251 1.000 12.453 314 SER A N 1
ATOM 2246 C CA . SER A 1 314 ? 31.693 13.275 -12.952 1.000 11.592 314 SER A CA 1
ATOM 2247 C C . SER A 1 314 ? 32.402 12.270 -12.070 1.000 13.511 314 SER A C 1
ATOM 2248 O O . SER A 1 314 ? 33.349 12.640 -11.378 1.000 14.742 314 SER A O 1
ATOM 2251 N N . LEU A 1 315 ? 31.978 10.997 -12.175 1.000 12.313 315 LEU A N 1
ATOM 2252 C CA . LEU A 1 315 ? 32.716 9.865 -11.614 1.000 13.681 315 LEU A CA 1
ATOM 2253 C C . LEU A 1 315 ? 33.419 9.059 -12.711 1.000 14.018 315 LEU A C 1
ATOM 2254 O O . LEU A 1 315 ? 33.882 7.934 -12.464 1.000 14.501 315 LEU A O 1
ATOM 2259 N N A SER A 1 316 ? 33.497 9.613 -13.921 0.600 13.260 316 SER A N 1
ATOM 2260 N N B SER A 1 316 ? 33.544 9.641 -13.909 0.400 13.051 316 SER A N 1
ATOM 2261 C CA A SER A 1 316 ? 34.228 9.000 -15.016 0.600 14.497 316 SER A CA 1
ATOM 2262 C CA B SER A 1 316 ? 34.254 9.019 -15.016 0.400 13.556 316 SER A CA 1
ATOM 2263 C C A SER A 1 316 ? 33.628 7.649 -15.395 0.600 13.090 316 SER A C 1
ATOM 2264 C C B SER A 1 316 ? 33.662 7.640 -15.307 0.400 12.948 316 SER A C 1
ATOM 2265 O O A SER A 1 316 ? 32.426 7.453 -15.303 0.600 13.150 316 SER A O 1
ATOM 2266 O O B SER A 1 316 ? 32.497 7.411 -15.009 0.400 12.627 316 SER A O 1
ATOM 2271 N N . GLY A 1 317 ? 34.479 6.725 -15.852 1.000 14.204 317 GLY A N 1
ATOM 2272 C CA . GLY A 1 317 ? 33.986 5.479 -16.411 1.000 14.666 317 GLY A CA 1
ATOM 2273 C C . GLY A 1 317 ? 33.431 5.649 -17.819 1.000 13.715 317 GLY A C 1
ATOM 2274 O O . GLY A 1 317 ? 33.300 6.750 -18.346 1.000 15.176 317 GLY A O 1
ATOM 2275 N N . VAL A 1 318 ? 33.220 4.504 -18.463 1.000 13.959 318 VAL A N 1
ATOM 2276 C CA . VAL A 1 318 ? 32.563 4.413 -19.748 1.000 15.167 318 VAL A CA 1
ATOM 2277 C C . VAL A 1 318 ? 31.481 3.355 -19.589 1.000 15.889 318 VAL A C 1
ATOM 2278 O O . VAL A 1 318 ? 31.800 2.189 -19.393 1.000 17.254 318 VAL A O 1
ATOM 2282 N N . ILE A 1 319 ? 30.225 3.789 -19.641 1.000 13.496 319 ILE A N 1
ATOM 2283 C CA . ILE A 1 319 ? 29.111 2.911 -19.334 1.000 13.096 319 ILE A CA 1
ATOM 2284 C C . ILE A 1 319 ? 28.134 2.829 -20.500 1.000 13.626 319 ILE A C 1
ATOM 2285 O O . ILE A 1 319 ? 28.015 3.763 -21.297 1.000 14.275 319 ILE A O 1
ATOM 2290 N N . THR A 1 320 ? 27.425 1.700 -20.574 1.000 13.197 320 THR A N 1
ATOM 2291 C CA . THR A 1 320 ? 26.533 1.376 -21.682 1.000 13.222 320 THR A CA 1
ATOM 2292 C C . THR A 1 320 ? 25.120 1.025 -21.192 1.000 13.635 320 THR A C 1
ATOM 2293 O O . THR A 1 320 ? 24.361 0.292 -21.838 1.000 15.542 320 THR A O 1
ATOM 2297 N N . SER A 1 321 ? 24.787 1.479 -19.989 1.000 12.234 321 SER A N 1
ATOM 2298 C CA . SER A 1 321 ? 23.450 1.358 -19.430 1.000 12.327 321 SER A CA 1
ATOM 2299 C C . SER A 1 321 ? 23.215 2.536 -18.495 1.000 11.840 321 SER A C 1
ATOM 2300 O O . SER A 1 321 ? 24.156 3.258 -18.135 1.000 12.623 321 SER A O 1
ATOM 2303 N N . ALA A 1 322 ? 21.972 2.661 -18.016 1.000 11.245 322 ALA A N 1
ATOM 2304 C CA . ALA A 1 322 ? 21.734 3.453 -16.833 1.000 11.461 322 ALA A CA 1
ATOM 2305 C C . ALA A 1 322 ? 22.457 2.833 -15.645 1.000 12.104 322 ALA A C 1
ATOM 2306 O O . ALA A 1 322 ? 22.622 1.610 -15.569 1.000 12.052 322 ALA A O 1
ATOM 2308 N N . PRO A 1 323 ? 22.850 3.662 -14.675 1.000 11.238 323 PRO A N 1
ATOM 2309 C CA . PRO A 1 323 ? 23.305 3.154 -13.381 1.000 11.370 323 PRO A CA 1
ATOM 2310 C C . PRO A 1 323 ? 22.184 2.597 -12.512 1.000 11.838 323 PRO A C 1
ATOM 2311 O O . PRO A 1 323 ? 21.048 2.993 -12.632 1.000 12.305 323 PRO A O 1
ATOM 2315 N N . THR A 1 324 ? 22.573 1.617 -11.683 1.000 10.845 324 THR A N 1
ATOM 2316 C CA . THR A 1 324 ? 21.771 1.111 -10.579 1.000 11.177 324 THR A CA 1
ATOM 2317 C C . THR A 1 324 ? 22.497 1.427 -9.283 1.000 11.671 324 THR A C 1
ATOM 2318 O O . THR A 1 324 ? 23.689 1.088 -9.180 1.000 12.058 324 THR A O 1
ATOM 2322 N N . VAL A 1 325 ? 21.800 2.041 -8.326 1.000 12.888 325 VAL A N 1
ATOM 2323 C CA . VAL A 1 325 ? 22.457 2.470 -7.100 1.000 12.617 325 VAL A CA 1
ATOM 2324 C C . VAL A 1 325 ? 21.909 1.652 -5.947 1.000 12.441 325 VAL A C 1
ATOM 2325 O O . VAL A 1 325 ? 20.700 1.468 -5.848 1.000 14.631 325 VAL A O 1
ATOM 2329 N N . ALA A 1 326 ? 22.832 1.184 -5.095 1.000 11.762 326 ALA A N 1
ATOM 2330 C CA . ALA A 1 326 ? 22.479 0.474 -3.883 1.000 13.090 326 ALA A CA 1
ATOM 2331 C C . ALA A 1 326 ? 23.271 1.052 -2.727 1.000 12.302 326 ALA A C 1
ATOM 2332 O O . ALA A 1 326 ? 24.074 1.956 -2.889 1.000 13.447 326 ALA A O 1
ATOM 2334 N N . LYS A 1 327 ? 23.049 0.475 -1.547 1.000 13.092 327 LYS A N 1
ATOM 2335 C CA . LYS A 1 327 ? 23.726 0.904 -0.339 1.000 15.307 327 LYS A CA 1
ATOM 2336 C C . LYS A 1 327 ? 24.211 -0.311 0.432 1.000 15.569 327 LYS A C 1
ATOM 2337 O O . LYS A 1 327 ? 23.468 -1.256 0.633 1.000 15.747 327 LYS A O 1
ATOM 2343 N N . ASN A 1 328 ? 25.492 -0.285 0.831 1.000 16.326 328 ASN A N 1
ATOM 2344 C CA . ASN A 1 328 ? 26.047 -1.343 1.677 1.000 16.328 328 ASN A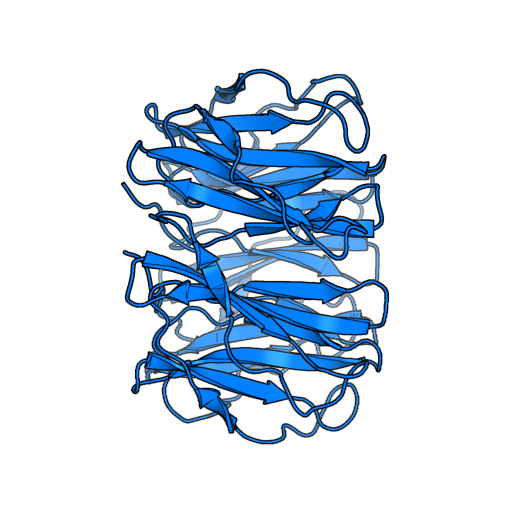 CA 1
ATOM 2345 C C . ASN A 1 328 ? 25.557 -1.244 3.123 1.000 17.107 328 ASN A C 1
ATOM 2346 O O . ASN A 1 328 ? 25.022 -0.226 3.533 1.000 16.752 328 ASN A O 1
ATOM 2351 N N . SER A 1 329 ? 25.772 -2.328 3.898 1.000 18.883 329 SER A N 1
ATOM 2352 C CA . SER A 1 329 ? 25.372 -2.364 5.304 1.000 22.196 329 SER A CA 1
ATOM 2353 C C . SER A 1 329 ? 26.058 -1.252 6.098 1.000 21.972 329 SER A C 1
ATOM 2354 O O . SER A 1 329 ? 25.465 -0.686 7.003 1.000 24.497 329 SER A O 1
ATOM 2357 N N . ASP A 1 330 ? 27.263 -0.858 5.712 1.000 21.590 330 ASP A N 1
ATOM 2358 C CA . ASP A 1 330 ? 27.962 0.240 6.383 1.000 19.749 330 ASP A CA 1
ATOM 2359 C C . ASP A 1 330 ? 27.437 1.629 6.011 1.000 21.700 330 ASP A C 1
ATOM 2360 O O . ASP A 1 330 ? 27.973 2.615 6.514 1.000 22.440 330 ASP A O 1
ATOM 2365 N N . GLY A 1 331 ? 26.430 1.734 5.120 1.000 18.779 331 GLY A N 1
ATOM 2366 C CA . GLY A 1 331 ? 25.853 3.019 4.777 1.000 18.765 331 GLY A CA 1
ATOM 2367 C C . GLY A 1 331 ? 26.382 3.689 3.500 1.000 17.293 331 GLY A C 1
ATOM 2368 O O . GLY A 1 331 ? 25.825 4.709 3.093 1.000 22.876 331 GLY A O 1
ATOM 2369 N N . TRP A 1 332 ? 27.419 3.119 2.892 1.000 15.260 332 TRP A N 1
ATOM 2370 C CA . TRP A 1 332 ? 28.085 3.723 1.737 1.000 15.541 332 TRP A CA 1
ATOM 2371 C C . TRP A 1 332 ? 27.400 3.224 0.457 1.000 15.017 332 TRP A C 1
ATOM 2372 O O . TRP A 1 332 ? 27.031 2.047 0.336 1.000 15.184 332 TRP A O 1
ATOM 2383 N N . LEU A 1 333 ? 27.240 4.147 -0.486 1.000 13.103 333 LEU A N 1
ATOM 2384 C CA . LEU A 1 333 ? 26.600 3.845 -1.766 1.000 13.499 333 LEU A CA 1
ATOM 2385 C C . LEU A 1 333 ? 27.525 2.984 -2.620 1.000 13.826 333 LEU A C 1
ATOM 2386 O O . LEU A 1 333 ? 28.765 2.968 -2.521 1.000 14.256 333 LEU A O 1
ATOM 2391 N N . GLU A 1 334 ? 26.870 2.285 -3.540 1.000 13.393 334 GLU A N 1
ATOM 2392 C CA . GLU A 1 334 ? 27.592 1.532 -4.540 1.000 13.710 334 GLU A CA 1
ATOM 2393 C C . GLU A 1 334 ? 26.807 1.644 -5.843 1.000 12.811 334 GLU A C 1
ATOM 2394 O O . GLU A 1 334 ? 25.568 1.523 -5.837 1.000 12.997 334 GLU A O 1
ATOM 2400 N N . VAL A 1 335 ? 27.510 1.840 -6.955 1.000 12.061 335 VAL A N 1
ATOM 2401 C CA . VAL A 1 335 ? 26.858 2.032 -8.234 1.000 12.181 335 VAL A CA 1
ATOM 2402 C C . VAL A 1 335 ? 27.367 0.989 -9.208 1.000 11.539 335 VAL A C 1
ATOM 2403 O O . VAL A 1 335 ? 28.544 0.684 -9.278 1.000 12.107 335 VAL A O 1
ATOM 2407 N N . PHE A 1 336 ? 26.410 0.414 -9.938 1.000 11.719 336 PHE A N 1
ATOM 2408 C CA . PHE A 1 336 ? 26.623 -0.615 -10.931 1.000 11.376 336 PHE A CA 1
ATOM 2409 C C . PHE A 1 336 ? 26.166 -0.116 -12.293 1.000 12.209 336 PHE A C 1
ATOM 2410 O O . PHE A 1 336 ? 25.151 0.559 -12.399 1.000 11.450 336 PHE A O 1
ATOM 2418 N N . ALA A 1 337 ? 26.913 -0.451 -13.357 1.000 11.499 337 ALA A N 1
ATOM 2419 C CA . ALA A 1 337 ? 26.490 -0.102 -14.701 1.000 12.622 337 ALA A CA 1
ATOM 2420 C C . ALA A 1 337 ? 27.185 -1.034 -15.665 1.000 12.708 337 ALA A C 1
ATOM 2421 O O . ALA A 1 337 ? 28.293 -1.466 -15.400 1.000 13.374 337 ALA A O 1
ATOM 2423 N N . ARG A 1 338 ? 26.571 -1.243 -16.826 1.000 12.150 338 ARG A N 1
ATOM 2424 C CA . ARG A 1 338 ? 27.211 -2.076 -17.811 1.000 11.522 338 ARG A CA 1
ATOM 2425 C C . ARG A 1 338 ? 28.401 -1.322 -18.406 1.000 12.110 338 ARG A C 1
ATOM 2426 O O . ARG A 1 338 ? 28.321 -0.112 -18.617 1.000 13.084 338 ARG A O 1
ATOM 2434 N N . GLY A 1 339 ? 29.492 -2.031 -18.711 1.000 12.822 339 GLY A N 1
ATOM 2435 C CA . GLY A 1 339 ? 30.634 -1.440 -19.374 1.000 13.463 339 GLY A CA 1
ATOM 2436 C C . GLY A 1 339 ? 30.648 -1.652 -20.871 1.000 15.279 339 GLY A C 1
ATOM 2437 O O . GLY A 1 339 ? 29.743 -2.230 -21.449 1.000 16.804 339 GLY A O 1
ATOM 2438 N N . ALA A 1 340 ? 31.737 -1.183 -21.479 1.000 18.287 340 ALA A N 1
ATOM 2439 C CA . ALA A 1 340 ? 31.856 -1.180 -22.937 1.000 20.507 340 ALA A CA 1
ATOM 2440 C C . ALA A 1 340 ? 31.887 -2.598 -23.529 1.000 21.935 340 ALA A C 1
ATOM 2441 O O . ALA A 1 340 ? 31.518 -2.787 -24.692 1.000 26.436 340 ALA A O 1
ATOM 2443 N N . ASN A 1 341 ? 32.302 -3.596 -22.726 1.000 20.332 341 ASN A N 1
ATOM 2444 C CA . ASN A 1 341 ? 32.373 -4.993 -23.151 1.000 20.554 341 ASN A CA 1
ATOM 2445 C C . ASN A 1 341 ? 31.201 -5.851 -22.619 1.000 19.226 341 ASN A C 1
ATOM 2446 O O . ASN A 1 341 ? 31.269 -7.085 -22.651 1.000 17.412 341 ASN A O 1
ATOM 2451 N N . ASN A 1 342 ? 30.164 -5.189 -22.083 1.000 16.547 342 ASN A N 1
ATOM 2452 C CA . ASN A 1 342 ? 28.942 -5.805 -21.550 1.000 16.368 342 ASN A CA 1
ATOM 2453 C C . ASN A 1 342 ? 29.112 -6.512 -20.205 1.000 14.597 342 ASN A C 1
ATOM 2454 O O . ASN A 1 342 ? 28.196 -7.151 -19.733 1.000 13.904 342 ASN A O 1
ATOM 2459 N N . ALA A 1 343 ? 30.255 -6.336 -19.592 1.000 12.624 343 ALA A N 1
ATOM 2460 C CA . ALA A 1 343 ? 30.432 -6.765 -18.216 1.000 13.200 343 ALA A CA 1
ATOM 2461 C C . ALA A 1 343 ? 29.745 -5.779 -17.279 1.000 13.747 343 ALA A C 1
ATOM 2462 O O . ALA A 1 343 ? 29.431 -4.659 -17.635 1.000 14.472 343 ALA A O 1
ATOM 2464 N N . LEU A 1 344 ? 29.486 -6.213 -16.049 1.000 13.444 344 LEU A N 1
ATOM 2465 C CA . LEU A 1 344 ? 28.981 -5.321 -15.006 1.000 13.080 344 LEU A CA 1
ATOM 2466 C C . LEU A 1 344 ? 30.153 -4.636 -14.323 1.000 14.107 344 LEU A C 1
ATOM 2467 O O . LEU A 1 344 ? 30.984 -5.341 -13.738 1.000 15.353 344 LEU A O 1
ATOM 2472 N N . CYS A 1 345 ? 30.184 -3.313 -14.390 1.000 13.892 345 CYS A N 1
ATOM 2473 C CA . CYS A 1 345 ? 31.160 -2.519 -13.682 1.000 14.623 345 CYS A CA 1
ATOM 2474 C C . CYS A 1 345 ? 30.565 -1.959 -12.393 1.000 13.154 345 CYS A C 1
ATOM 2475 O O . CYS A 1 345 ? 29.343 -1.776 -12.283 1.000 13.487 345 CYS A O 1
ATOM 2478 N N . HIS A 1 346 ? 31.440 -1.648 -11.438 1.000 13.252 346 HIS A N 1
ATOM 2479 C CA . HIS A 1 346 ? 30.964 -1.034 -10.210 1.000 14.107 346 HIS A CA 1
ATOM 2480 C C . HIS A 1 346 ? 32.007 -0.112 -9.601 1.000 13.317 346 HIS A C 1
ATOM 2481 O O . HIS A 1 346 ? 33.205 -0.204 -9.884 1.000 13.927 346 HIS A O 1
ATOM 2488 N N . ILE A 1 347 ? 31.478 0.833 -8.832 1.000 12.300 347 ILE A N 1
ATOM 2489 C CA . ILE A 1 347 ? 32.255 1.858 -8.141 1.000 12.316 347 ILE A CA 1
ATOM 2490 C C . ILE A 1 347 ? 31.609 2.022 -6.776 1.000 14.297 347 ILE A C 1
ATOM 2491 O O . ILE A 1 347 ? 30.373 2.023 -6.699 1.000 14.473 347 ILE A O 1
ATOM 2496 N N . GLN A 1 348 ? 32.422 2.118 -5.706 1.000 15.067 348 GLN A N 1
ATOM 2497 C CA . GLN A 1 348 ? 31.959 2.091 -4.317 1.000 18.036 348 GLN A CA 1
ATOM 2498 C C . GLN A 1 348 ? 32.320 3.436 -3.671 1.000 17.768 348 GLN A C 1
ATOM 2499 O O . GLN A 1 348 ? 33.446 3.923 -3.805 1.000 17.065 348 GLN A O 1
ATOM 2505 N N . GLN A 1 349 ? 31.387 4.022 -2.930 1.000 15.775 349 GLN A N 1
ATOM 2506 C CA . GLN A 1 349 ? 31.727 5.109 -2.038 1.000 16.601 349 GLN A CA 1
ATOM 2507 C C . GLN A 1 349 ? 32.574 4.605 -0.869 1.000 17.274 349 GLN A C 1
ATOM 2508 O O . GLN A 1 349 ? 32.325 3.526 -0.341 1.000 17.460 349 GLN A O 1
ATOM 2514 N N . THR A 1 350 ? 33.579 5.399 -0.478 1.000 16.126 350 THR A N 1
ATOM 2515 C CA . THR A 1 350 ? 34.432 5.046 0.649 1.000 17.475 350 THR A CA 1
ATOM 2516 C C . 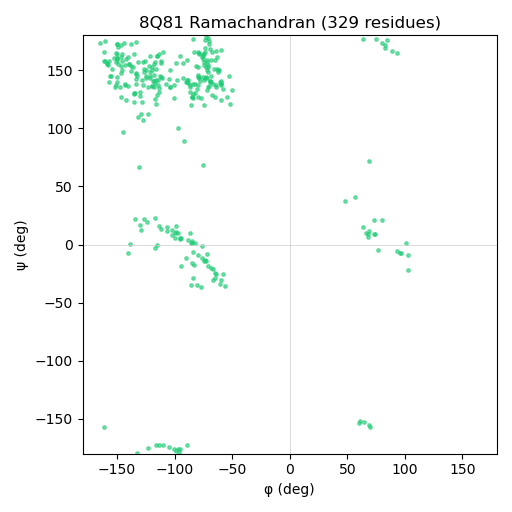THR A 1 350 ? 34.203 6.061 1.772 1.000 18.745 350 THR A C 1
ATOM 2517 O O . THR A 1 350 ? 33.315 6.912 1.689 1.000 18.794 350 THR A O 1
ATOM 2521 N N . THR A 1 351 ? 35.021 5.984 2.829 1.000 19.834 351 THR A N 1
ATOM 2522 C CA . THR A 1 351 ? 34.800 6.897 3.932 1.000 20.728 351 THR A CA 1
ATOM 2523 C C . THR A 1 351 ? 35.088 8.338 3.527 1.000 20.017 351 THR A C 1
ATOM 2524 O O . THR A 1 351 ? 34.521 9.202 4.179 1.000 22.375 351 THR A O 1
ATOM 2528 N N . SER A 1 352 ? 35.868 8.601 2.459 1.000 18.266 352 SER A N 1
ATOM 2529 C CA . SER A 1 352 ? 36.189 9.982 2.099 1.000 19.525 352 SER A CA 1
ATOM 2530 C C . SER A 1 352 ? 36.149 10.263 0.605 1.000 20.809 352 SER A C 1
ATOM 2531 O O . SER A 1 352 ? 36.395 11.395 0.185 1.000 21.895 352 SER A O 1
ATOM 2534 N N . SER A 1 353 ? 35.818 9.256 -0.206 1.000 19.007 353 SER A N 1
ATOM 2535 C CA . SER A 1 353 ? 35.880 9.439 -1.644 1.000 18.602 353 SER A CA 1
ATOM 2536 C C . SER A 1 353 ? 35.036 8.363 -2.310 1.000 17.634 353 SER A C 1
ATOM 2537 O O . SER A 1 353 ? 34.045 7.891 -1.747 1.000 17.898 353 SER A O 1
ATOM 2540 N N . TRP A 1 354 ? 35.349 8.097 -3.575 1.000 15.410 354 TRP A N 1
ATOM 2541 C CA . TRP A 1 354 ? 34.867 6.933 -4.280 1.000 15.416 354 TRP A CA 1
ATOM 2542 C C . TRP A 1 354 ? 36.064 6.099 -4.710 1.000 16.065 354 TRP A C 1
ATOM 2543 O O . TRP A 1 354 ? 37.131 6.660 -4.936 1.000 18.363 354 TRP A O 1
ATOM 2554 N N . SER A 1 355 ? 35.868 4.784 -4.862 1.000 14.091 355 SER A N 1
ATOM 2555 C CA . SER A 1 355 ? 36.838 3.837 -5.347 1.000 14.770 355 SER A CA 1
ATOM 2556 C C . SER A 1 355 ? 37.105 4.011 -6.833 1.000 14.065 355 SER A C 1
ATOM 2557 O O . SER A 1 355 ? 36.447 4.805 -7.477 1.000 16.311 355 SER A O 1
ATOM 2560 N N . THR A 1 356 ? 38.037 3.204 -7.346 1.000 15.362 356 THR A N 1
ATOM 2561 C CA . THR A 1 356 ? 38.198 2.988 -8.761 1.000 15.630 356 THR A CA 1
ATOM 2562 C C . THR A 1 356 ? 36.979 2.203 -9.269 1.000 15.078 356 THR A C 1
ATOM 2563 O O . THR A 1 356 ? 36.266 1.526 -8.513 1.000 15.657 356 THR A O 1
ATOM 2567 N N . TRP A 1 357 ? 36.759 2.304 -10.572 1.000 15.213 357 TRP A N 1
ATOM 2568 C CA . TRP A 1 357 ? 35.900 1.381 -11.301 1.000 13.915 357 TRP A CA 1
ATOM 2569 C C . TRP A 1 357 ? 36.584 0.017 -11.420 1.000 15.497 357 TRP A C 1
ATOM 2570 O O . TRP A 1 357 ? 37.733 -0.036 -11.825 1.000 15.642 357 TRP A O 1
ATOM 2581 N N . THR A 1 358 ? 35.852 -1.061 -11.126 1.000 13.672 358 THR A N 1
ATOM 2582 C CA . THR A 1 358 ? 36.303 -2.419 -11.409 1.000 14.048 358 THR A CA 1
ATOM 2583 C C . THR A 1 358 ? 35.186 -3.238 -12.025 1.000 14.641 358 THR A C 1
ATOM 2584 O O . THR A 1 358 ? 34.024 -2.835 -12.017 1.000 15.318 358 THR A O 1
ATOM 2588 N N . SER A 1 359 ? 35.558 -4.368 -12.620 1.000 14.823 359 SER A N 1
ATOM 2589 C CA . SER A 1 359 ? 34.616 -5.239 -13.285 1.000 14.876 359 SER A CA 1
ATOM 2590 C C . SER A 1 359 ? 34.241 -6.432 -12.415 1.000 15.746 359 SER A C 1
ATOM 2591 O O . SER A 1 359 ? 35.107 -7.049 -11.790 1.000 17.662 359 SER A O 1
ATOM 2594 N N . LEU A 1 360 ? 32.927 -6.753 -12.405 1.000 14.793 360 LEU A N 1
ATOM 2595 C CA . LEU A 1 360 ? 32.390 -7.997 -11.874 1.000 15.903 360 LEU A CA 1
ATOM 2596 C C . LEU A 1 360 ? 32.195 -9.021 -12.979 1.000 16.458 360 LEU A C 1
ATOM 2597 O O . LEU A 1 360 ? 31.609 -10.097 -12.759 1.000 16.409 360 LEU A O 1
ATOM 2602 N N . GLY A 1 361 ? 32.635 -8.717 -14.207 1.000 14.099 361 GLY A N 1
ATOM 2603 C CA . GLY A 1 361 ? 32.488 -9.675 -15.278 1.000 14.436 361 GLY A CA 1
ATOM 2604 C C . GLY A 1 361 ? 31.025 -9.854 -15.686 1.000 13.816 361 GLY A C 1
ATOM 2605 O O . GLY A 1 361 ? 30.184 -8.972 -15.461 1.000 12.756 361 GLY A O 1
ATOM 2606 N N . GLY A 1 362 ? 30.770 -11.022 -16.289 1.000 15.183 362 GLY A N 1
ATOM 2607 C CA . GLY A 1 362 ? 29.471 -11.281 -16.893 1.000 13.484 362 GLY A CA 1
ATOM 2608 C C . GLY A 1 362 ? 29.356 -10.742 -18.310 1.000 14.667 362 GLY A C 1
ATOM 2609 O O . GLY A 1 362 ? 30.233 -10.034 -18.804 1.000 13.889 362 GLY A O 1
ATOM 2610 N N . ASN A 1 363 ? 28.189 -11.053 -18.914 1.000 13.559 363 ASN A N 1
ATOM 2611 C CA . ASN A 1 363 ? 27.854 -10.556 -20.220 1.000 14.700 363 ASN A CA 1
ATOM 2612 C C . ASN A 1 363 ? 26.354 -10.301 -20.219 1.000 13.146 363 ASN A C 1
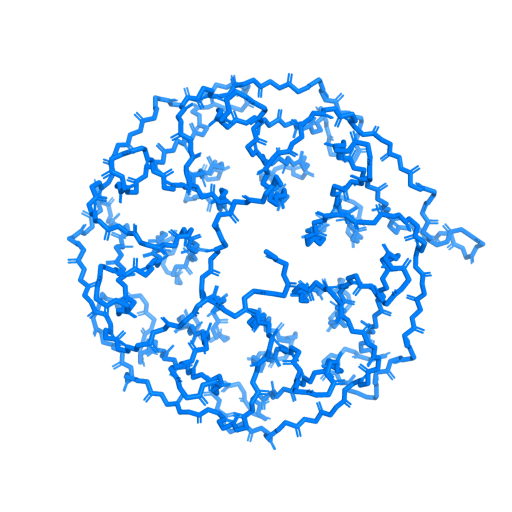ATOM 2613 O O . ASN A 1 363 ? 25.545 -11.251 -20.333 1.000 14.358 363 ASN A O 1
ATOM 2618 N N . LEU A 1 364 ? 26.028 -9.035 -19.977 1.000 13.140 364 LEU A N 1
ATOM 2619 C CA . LEU A 1 364 ? 24.660 -8.593 -19.737 1.000 11.703 364 LEU A CA 1
ATOM 2620 C C . LEU A 1 364 ? 24.048 -8.034 -21.009 1.000 13.656 364 LEU A C 1
ATOM 2621 O O . LEU A 1 364 ? 24.681 -7.286 -21.765 1.000 16.073 364 LEU A O 1
ATOM 2626 N N . ILE A 1 365 ? 22.779 -8.338 -21.183 1.000 11.387 365 ILE A N 1
ATOM 2627 C CA . ILE A 1 365 ? 22.016 -7.717 -22.239 1.000 13.379 365 ILE A CA 1
ATOM 2628 C C . ILE A 1 365 ? 21.005 -6.781 -21.591 1.000 12.331 365 ILE A C 1
ATOM 2629 O O . ILE A 1 365 ? 20.697 -6.871 -20.393 1.000 14.302 365 ILE A O 1
ATOM 2634 N N . ASP A 1 366 ? 20.453 -5.923 -22.450 1.000 13.332 366 ASP A N 1
ATOM 2635 C CA . ASP A 1 366 ? 19.314 -5.081 -22.082 1.000 13.202 366 ASP A CA 1
ATOM 2636 C C . ASP A 1 366 ? 18.056 -5.761 -22.574 1.000 13.785 366 ASP A C 1
ATOM 2637 O O . ASP A 1 366 ? 17.769 -5.707 -23.752 1.000 15.160 366 ASP A O 1
ATOM 2642 N N . ALA A 1 367 ? 17.339 -6.441 -21.661 1.000 12.900 367 ALA A N 1
ATOM 2643 C CA . ALA A 1 367 ? 16.094 -7.156 -21.961 1.000 13.915 367 ALA A CA 1
ATOM 2644 C C . ALA A 1 367 ? 14.854 -6.326 -21.584 1.000 14.745 367 ALA A C 1
ATOM 2645 O O . ALA A 1 367 ? 13.734 -6.828 -21.531 1.000 14.689 367 ALA A O 1
ATOM 2647 N N . SER A 1 368 ? 15.017 -5.020 -21.371 1.000 12.903 368 SER A N 1
ATOM 2648 C CA . SER A 1 368 ? 13.918 -4.159 -20.963 1.000 13.187 368 SER A CA 1
ATOM 2649 C C . SER A 1 368 ? 12.707 -4.347 -21.861 1.000 14.003 368 SER A C 1
ATOM 2650 O O . SER A 1 368 ? 12.817 -4.288 -23.088 1.000 14.969 368 SER A O 1
ATOM 2653 N N . ALA A 1 369 ? 11.547 -4.495 -21.226 1.000 14.411 369 ALA A N 1
ATOM 2654 C CA . ALA A 1 369 ? 10.298 -4.731 -21.929 1.000 16.374 369 ALA A CA 1
ATOM 2655 C C . ALA A 1 369 ? 9.767 -3.445 -22.559 1.000 20.886 369 ALA A C 1
ATOM 2656 O O . ALA A 1 369 ? 8.887 -3.539 -23.400 1.000 22.719 369 ALA A O 1
ATOM 2658 N N . ILE A 1 370 ? 10.322 -2.281 -22.223 1.000 23.339 370 ILE A N 1
ATOM 2659 C CA . ILE A 1 370 ? 9.996 -1.076 -22.992 1.000 28.646 370 ILE A CA 1
ATOM 2660 C C . ILE A 1 370 ? 11.230 -0.523 -23.700 1.000 33.503 370 ILE A C 1
ATOM 2661 O O . ILE A 1 370 ? 12.197 -0.191 -23.032 1.000 45.964 370 ILE A O 1
ATOM 2666 N N . LYS A 1 371 ? 11.167 -0.422 -25.041 1.000 49.372 371 LYS A N 1
ATOM 2667 C CA . LYS A 1 371 ? 12.175 0.244 -25.860 1.000 50.089 371 LYS A CA 1
#

InterPro domains:
  IPR058502 PLL-like beta propeller [PF26607] (1-367)

Foldseek 3Di:
DEFFAFFWEWDAFPQFKIKIWGAFPVQFIKMKIAPHFPDPDRIPAIDTLDAHFQARKEWDAFPQRKIKIWGQHPVQFIKMWIAPHGPHDIPHIDTPGFHFQFTKYWDAAPQGKIKIWGQHPVQFIKMKIAPHHPDDDIDRIDTPGAHADHGKEWDQFPVRWIKIWGQHPVQFIKIKTADPDPVPRIDDIDTLGFHFHYTKYWDAQPQRKIKIWGQHPVQFIKMKIAPHGVHDIDHIDTPGAHFRGTKDWDQALVSKIKIWGQHPVQFIWIKIDPDPPPHIDRIGTPGAHFDGTKDWDAGPVRWIKIWGAHPQQFIWIWTGDPPGIHDIDTSGGHGDRSTSDD

Radius of gyration: 18.67 Å; Cα contacts (8 Å, |Δi|>4): 1026; chains: 1; bounding box: 53×46×33 Å